Protein AF-A0A7X9JHQ6-F1 (afdb_monomer_lite)

Secondary structure (DSSP, 8-state):
--TTTTT--S-B---HHHHTTGGG--HIIIIIIHHHTPPB-TTEEEEEEEETTEEEEEEEEE----------SSHHHHHHHHHHHHHHHHTTT-TTEEEEEE-SSSEEEEEPPP--EEEE--TT--EEEE------SS---GGGSEEEEEEE------TTS--GGGGS-----EEEEEEEETTEEEEEEEEE-

Structure (mmCIF, N/CA/C/O backbone):
data_AF-A0A7X9JHQ6-F1
#
_entry.id   AF-A0A7X9JHQ6-F1
#
loop_
_atom_site.group_PDB
_atom_site.id
_atom_site.type_symbol
_atom_site.label_atom_id
_atom_site.label_alt_id
_atom_site.label_comp_id
_atom_site.label_asym_id
_atom_site.label_entity_id
_atom_site.label_seq_id
_atom_site.pdbx_PDB_ins_code
_atom_site.Cartn_x
_atom_site.Cartn_y
_atom_site.Cartn_z
_atom_site.occupancy
_atom_site.B_iso_or_equiv
_atom_site.auth_seq_id
_atom_site.auth_comp_id
_atom_site.auth_asym_id
_atom_site.auth_atom_id
_atom_site.pdbx_PDB_model_num
ATOM 1 N N . MET A 1 1 ? 0.134 -20.232 -21.361 1.00 58.56 1 MET A N 1
ATOM 2 C CA . MET A 1 1 ? 1.182 -19.842 -20.394 1.00 58.56 1 MET A CA 1
ATOM 3 C C . MET A 1 1 ? 0.650 -19.700 -18.961 1.00 58.56 1 MET A C 1
ATOM 5 O O . MET A 1 1 ? 1.263 -20.238 -18.053 1.00 58.56 1 MET A O 1
ATOM 9 N N . PHE A 1 2 ? -0.511 -19.076 -18.731 1.00 64.38 2 PHE A N 1
ATOM 10 C CA . PHE A 1 2 ? -0.948 -18.670 -17.380 1.00 64.38 2 PHE A CA 1
ATOM 11 C C . PHE A 1 2 ? -1.908 -19.610 -16.620 1.00 64.38 2 PHE A C 1
ATOM 13 O O . PHE A 1 2 ? -2.568 -19.189 -15.670 1.00 64.38 2 PHE A O 1
ATOM 20 N N . LYS A 1 3 ? -2.010 -20.887 -17.012 1.00 66.75 3 LYS A N 1
ATOM 21 C CA . LYS A 1 3 ? -3.009 -21.830 -16.459 1.00 66.75 3 LYS A CA 1
ATOM 22 C C . LYS A 1 3 ? -3.051 -21.918 -14.913 1.00 66.75 3 LYS A C 1
ATOM 24 O O . LYS A 1 3 ? -4.163 -21.963 -14.400 1.00 66.75 3 LYS A O 1
ATOM 29 N N . PRO A 1 4 ? -1.932 -21.889 -14.156 1.00 76.88 4 PRO A N 1
ATOM 30 C CA . PRO A 1 4 ? -1.973 -22.055 -12.692 1.00 76.88 4 PRO A CA 1
ATOM 31 C C . PRO A 1 4 ? -2.637 -20.906 -11.907 1.00 76.88 4 PRO A C 1
ATOM 33 O O . PRO A 1 4 ? -3.087 -21.107 -10.776 1.00 76.88 4 PRO A O 1
ATOM 36 N N . ILE A 1 5 ? -2.679 -19.703 -12.490 1.00 77.50 5 ILE A N 1
ATOM 37 C CA . ILE A 1 5 ? -3.154 -18.468 -11.834 1.00 77.50 5 ILE A CA 1
ATOM 38 C C . ILE A 1 5 ? -4.398 -17.868 -12.501 1.00 77.50 5 ILE A C 1
ATOM 40 O O . ILE A 1 5 ? -4.935 -16.864 -12.032 1.00 77.50 5 ILE A O 1
ATOM 44 N N . ARG A 1 6 ? -4.866 -18.474 -13.595 1.00 77.00 6 ARG A N 1
ATOM 45 C CA . ARG A 1 6 ? -6.053 -18.026 -14.324 1.00 77.00 6 ARG A CA 1
ATOM 46 C C . ARG A 1 6 ? -7.275 -18.029 -13.400 1.00 77.00 6 ARG A C 1
ATOM 48 O O . ARG A 1 6 ? -7.493 -18.996 -12.676 1.00 77.00 6 ARG A O 1
ATOM 55 N N . GLY A 1 7 ? -8.050 -16.944 -13.419 1.00 79.62 7 GLY A N 1
ATOM 56 C CA . GLY A 1 7 ? -9.230 -16.774 -12.558 1.00 79.62 7 GLY A CA 1
ATOM 57 C C . GLY A 1 7 ? -8.934 -16.465 -11.083 1.00 79.62 7 GLY A C 1
ATOM 58 O O . GLY A 1 7 ? -9.869 -16.308 -10.308 1.00 79.62 7 GLY A O 1
ATOM 59 N N . LYS A 1 8 ? -7.657 -16.351 -10.684 1.00 86.25 8 LYS A N 1
ATOM 60 C CA . LYS A 1 8 ? -7.252 -15.936 -9.326 1.00 86.25 8 LYS A CA 1
ATOM 61 C C . LYS A 1 8 ? -6.816 -14.468 -9.246 1.00 86.25 8 LYS A C 1
ATOM 63 O O . LYS A 1 8 ? -6.495 -13.983 -8.167 1.00 86.25 8 LYS A O 1
ATOM 68 N N . ILE A 1 9 ? -6.756 -13.774 -10.383 1.00 90.12 9 ILE A N 1
ATOM 69 C CA . ILE A 1 9 ? -6.319 -12.378 -10.472 1.00 90.12 9 ILE A CA 1
ATOM 70 C C . ILE A 1 9 ? -7.535 -11.464 -10.363 1.00 90.12 9 ILE A C 1
ATOM 72 O O . ILE A 1 9 ? -8.430 -11.522 -11.202 1.00 90.12 9 ILE A O 1
ATOM 76 N N . ILE A 1 10 ? -7.535 -10.605 -9.345 1.00 91.50 10 ILE A N 1
ATOM 77 C CA . ILE A 1 10 ? -8.635 -9.672 -9.075 1.00 91.50 10 ILE A CA 1
ATOM 78 C C . ILE A 1 10 ? -8.634 -8.503 -10.071 1.00 91.50 10 ILE A C 1
ATOM 80 O O . ILE A 1 10 ? -9.689 -8.107 -10.555 1.00 91.50 10 ILE A O 1
ATOM 84 N N . ALA A 1 11 ? -7.457 -7.961 -10.395 1.00 93.06 11 ALA A N 1
ATOM 85 C CA . ALA A 1 11 ? -7.301 -6.889 -11.374 1.00 93.06 11 ALA A CA 1
ATOM 86 C C . ALA A 1 11 ? -5.877 -6.865 -11.947 1.00 93.06 11 ALA A C 1
ATOM 88 O O . ALA A 1 11 ? -4.906 -7.110 -11.228 1.00 93.06 11 ALA A O 1
ATOM 89 N N . GLY A 1 12 ? -5.754 -6.547 -13.236 1.00 92.94 12 GLY A N 1
ATOM 90 C CA . GLY A 1 12 ? -4.488 -6.234 -13.896 1.00 92.94 12 GLY A CA 1
ATOM 91 C C . GLY A 1 12 ? -4.350 -4.732 -14.132 1.00 92.94 12 GLY A C 1
ATOM 92 O O . GLY A 1 12 ? -5.261 -4.106 -14.674 1.00 92.94 12 GLY A O 1
ATOM 93 N N . LEU A 1 13 ? -3.208 -4.159 -13.750 1.00 93.94 13 LEU A N 1
ATOM 94 C CA . LEU A 1 13 ? -2.886 -2.746 -13.965 1.00 93.94 13 LEU A CA 1
ATOM 95 C C . LEU A 1 13 ? -1.788 -2.598 -15.021 1.00 93.94 13 LEU A C 1
ATOM 97 O O . LEU A 1 13 ? -0.889 -3.434 -15.105 1.00 93.94 13 LEU A O 1
ATOM 101 N N . ILE A 1 14 ? -1.861 -1.540 -15.831 1.00 92.94 14 ILE A N 1
ATOM 102 C CA . ILE A 1 14 ? -0.819 -1.218 -16.808 1.00 92.94 14 ILE A CA 1
ATOM 103 C C . ILE A 1 14 ? 0.346 -0.501 -16.135 1.00 92.94 14 ILE A C 1
ATOM 105 O O . ILE A 1 14 ? 0.158 0.439 -15.361 1.00 92.94 14 ILE A O 1
ATOM 109 N N . GLY A 1 15 ? 1.557 -0.944 -16.464 1.00 88.75 15 GLY A N 1
ATOM 110 C CA . GLY A 1 15 ? 2.781 -0.312 -16.023 1.00 88.75 15 GLY A CA 1
ATOM 111 C C . GLY A 1 15 ? 3.298 0.757 -16.981 1.00 88.75 15 GLY A C 1
ATOM 112 O O . GLY A 1 15 ? 2.907 0.879 -18.144 1.00 88.75 15 GLY A O 1
ATOM 113 N N . ASN A 1 16 ? 4.260 1.538 -16.494 1.00 86.81 16 ASN A N 1
ATOM 114 C CA . ASN A 1 16 ? 4.948 2.563 -17.279 1.00 86.81 16 ASN A CA 1
ATOM 115 C C . ASN A 1 16 ? 5.734 1.988 -18.473 1.00 86.81 16 ASN A C 1
ATOM 117 O O . ASN A 1 16 ? 5.988 2.718 -19.431 1.00 86.81 16 ASN A O 1
ATOM 121 N N . HIS A 1 17 ? 6.151 0.719 -18.415 1.00 84.38 17 HIS A N 1
ATOM 122 C CA . HIS A 1 17 ? 6.869 0.058 -19.506 1.00 84.38 17 HIS A CA 1
ATOM 123 C C . HIS A 1 17 ? 5.915 -0.311 -20.640 1.00 84.38 17 HIS A C 1
ATOM 125 O O . HIS A 1 17 ? 6.168 0.032 -21.792 1.00 84.38 17 HIS A O 1
ATOM 131 N N . GLU A 1 18 ? 4.774 -0.906 -20.309 1.00 86.50 18 GLU A N 1
ATOM 132 C CA . GLU A 1 18 ? 3.756 -1.305 -21.277 1.00 86.50 18 GLU A CA 1
ATOM 133 C C . GLU A 1 18 ? 3.097 -0.079 -21.916 1.00 86.50 18 GLU A C 1
ATOM 135 O O . GLU A 1 18 ? 2.812 -0.083 -23.110 1.00 86.50 18 GLU A O 1
ATOM 140 N N . ARG A 1 19 ? 2.957 1.026 -21.171 1.00 85.25 19 ARG A N 1
ATOM 141 C CA . ARG A 1 19 ? 2.467 2.300 -21.715 1.00 85.25 19 ARG A CA 1
ATOM 142 C C . ARG A 1 19 ? 3.343 2.854 -22.842 1.00 85.25 19 ARG A C 1
ATOM 144 O O . ARG A 1 19 ? 2.821 3.467 -23.767 1.00 85.25 19 ARG A O 1
ATOM 151 N N . LYS A 1 20 ? 4.662 2.620 -22.812 1.00 86.38 20 LYS A N 1
ATOM 152 C CA . LYS A 1 20 ? 5.572 3.018 -23.909 1.00 86.38 20 LYS A CA 1
ATOM 153 C C . LYS A 1 20 ? 5.333 2.218 -25.193 1.00 86.38 20 LYS A C 1
ATOM 155 O O . LYS A 1 20 ? 5.785 2.626 -26.260 1.00 86.38 20 LYS A O 1
ATOM 160 N N . LEU A 1 21 ? 4.632 1.090 -25.099 1.00 87.56 21 LEU A N 1
ATOM 161 C CA . LEU A 1 21 ? 4.262 0.240 -26.226 1.00 87.56 21 LEU A CA 1
ATOM 162 C C . LEU A 1 21 ? 2.859 0.558 -26.763 1.00 87.56 21 LEU A C 1
ATOM 164 O O . LEU A 1 21 ? 2.368 -0.185 -27.604 1.00 87.56 21 LEU A O 1
ATOM 168 N N . SER A 1 22 ? 2.241 1.670 -26.345 1.00 86.44 22 SER A N 1
ATOM 169 C CA . SER A 1 22 ? 0.874 2.064 -26.728 1.00 86.44 22 SER A CA 1
ATOM 170 C C . SER A 1 22 ? 0.622 2.119 -28.238 1.00 86.44 22 SER A C 1
ATOM 172 O O . SER A 1 22 ? -0.498 1.872 -28.678 1.00 86.44 22 SER A O 1
ATOM 174 N N . ARG A 1 23 ? 1.662 2.370 -29.047 1.00 89.38 23 ARG A N 1
ATOM 175 C CA . ARG A 1 23 ? 1.607 2.292 -30.521 1.00 89.38 23 ARG A CA 1
ATOM 176 C C . ARG A 1 23 ? 1.197 0.916 -31.060 1.00 89.38 23 ARG A C 1
ATOM 178 O O . ARG A 1 23 ? 0.704 0.832 -32.175 1.00 89.38 23 ARG A O 1
ATOM 185 N N . PHE A 1 24 ? 1.402 -0.143 -30.280 1.00 88.94 24 PHE A N 1
ATOM 186 C CA . PHE A 1 24 ? 1.006 -1.518 -30.596 1.00 88.94 24 PHE A CA 1
ATOM 187 C C . PHE A 1 24 ? -0.309 -1.917 -29.903 1.00 88.94 24 PHE A C 1
ATOM 189 O O . PHE A 1 24 ? -0.649 -3.096 -29.853 1.00 88.94 24 PHE A O 1
ATOM 196 N N . GLY A 1 25 ? -1.044 -0.947 -29.353 1.00 89.06 25 GLY A N 1
ATOM 197 C CA . GLY A 1 25 ? -2.256 -1.172 -28.573 1.00 89.06 25 GLY A CA 1
ATOM 198 C C . GLY A 1 25 ? -1.988 -1.350 -27.078 1.00 89.06 25 GLY A C 1
ATOM 199 O O . GLY A 1 25 ? -0.889 -1.114 -26.573 1.00 89.06 25 GLY A O 1
ATOM 200 N N . ASN A 1 26 ? -3.024 -1.749 -26.340 1.00 91.38 26 ASN A N 1
ATOM 201 C CA . ASN A 1 26 ? -2.936 -1.957 -24.899 1.00 91.38 26 ASN A CA 1
ATOM 202 C C . ASN A 1 26 ? -2.652 -3.432 -24.608 1.00 91.38 26 ASN A C 1
ATOM 204 O O . ASN A 1 26 ? -3.558 -4.206 -24.311 1.00 91.38 26 ASN A O 1
ATOM 208 N N . LEU A 1 27 ? -1.377 -3.817 -24.674 1.00 91.00 27 LEU A N 1
ATOM 209 C CA . LEU A 1 27 ? -0.946 -5.211 -24.504 1.00 91.00 27 LEU A CA 1
ATOM 210 C C . LEU A 1 27 ? -1.358 -5.814 -23.148 1.00 91.00 27 LEU A C 1
ATOM 212 O O . LE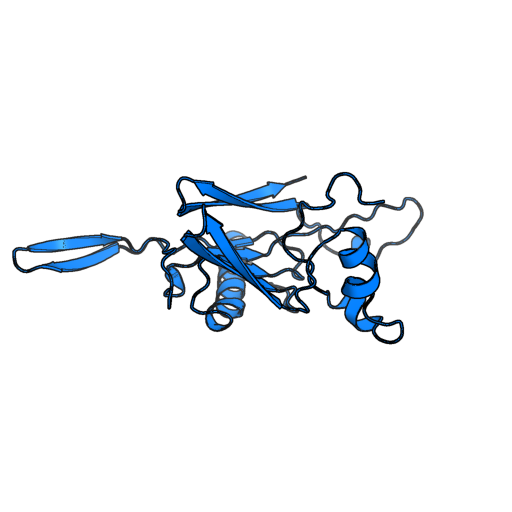U A 1 27 ? -1.615 -7.015 -23.052 1.00 91.00 27 LEU A O 1
ATOM 216 N N . VAL A 1 28 ? -1.471 -4.991 -22.098 1.00 91.94 28 VAL A N 1
ATOM 217 C CA . VAL A 1 28 ? -1.940 -5.460 -20.785 1.00 91.94 28 VAL A CA 1
ATOM 218 C C . VAL A 1 28 ? -3.410 -5.847 -20.843 1.00 91.94 28 VAL A C 1
ATOM 220 O O . VAL A 1 28 ? -3.762 -6.927 -20.381 1.00 91.94 28 VAL A O 1
ATOM 223 N N . ARG A 1 29 ? -4.266 -5.007 -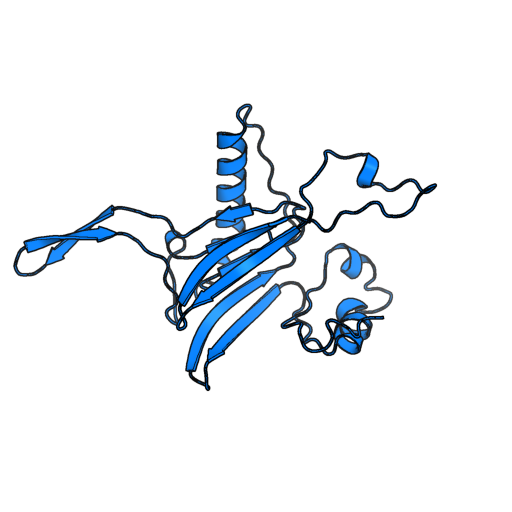21.430 1.00 94.06 29 ARG A N 1
ATOM 224 C CA . ARG A 1 29 ? -5.698 -5.293 -21.585 1.00 94.06 29 ARG A CA 1
ATOM 225 C C . ARG A 1 29 ? -5.941 -6.422 -22.588 1.00 94.06 29 ARG A C 1
ATOM 227 O O . ARG A 1 29 ? -6.623 -7.394 -22.272 1.00 94.06 29 ARG A O 1
ATOM 234 N N . ASP A 1 30 ? -5.382 -6.272 -23.784 1.00 93.00 30 ASP A N 1
ATOM 235 C CA . ASP A 1 30 ? -5.766 -7.032 -24.977 1.00 93.00 30 ASP A CA 1
ATOM 236 C C . ASP A 1 30 ? -5.118 -8.421 -25.029 1.00 93.00 30 ASP A C 1
ATOM 238 O O . ASP A 1 30 ? -5.699 -9.343 -25.607 1.00 93.00 30 ASP A O 1
ATOM 242 N N . THR A 1 31 ? -3.970 -8.590 -24.362 1.00 90.62 31 THR A N 1
ATOM 243 C CA . THR A 1 31 ? -3.236 -9.861 -24.302 1.00 90.62 31 THR A CA 1
ATOM 244 C C . THR A 1 31 ? -3.236 -10.427 -22.885 1.00 90.62 31 THR A C 1
ATOM 246 O O . THR A 1 31 ? -3.858 -11.456 -22.629 1.00 90.62 31 THR A O 1
ATOM 249 N N . ILE A 1 32 ? -2.585 -9.748 -21.934 1.00 90.00 32 ILE A N 1
ATOM 250 C CA . ILE A 1 32 ? -2.297 -10.317 -20.606 1.00 90.00 32 ILE A CA 1
ATOM 251 C C . ILE A 1 32 ? -3.585 -10.565 -19.806 1.00 90.00 32 ILE A C 1
ATOM 253 O O . ILE A 1 32 ? -3.841 -11.686 -19.367 1.00 90.00 32 ILE A O 1
ATOM 257 N N . CYS A 1 33 ? -4.420 -9.539 -19.636 1.00 92.50 33 CYS A N 1
ATOM 258 C CA . CYS A 1 33 ? -5.670 -9.633 -18.880 1.00 92.50 33 CYS A CA 1
ATOM 259 C C . CYS A 1 33 ? -6.655 -10.594 -19.553 1.00 92.50 33 CYS A C 1
ATOM 261 O O . CYS A 1 33 ? -7.266 -11.420 -18.874 1.00 92.50 33 CYS A O 1
ATOM 263 N N . LYS A 1 34 ? -6.747 -10.554 -20.890 1.00 91.00 34 LYS A N 1
ATOM 264 C CA . LYS A 1 34 ? -7.592 -11.462 -21.675 1.00 91.00 34 LYS A CA 1
ATOM 265 C C . LYS A 1 34 ? -7.201 -12.932 -21.484 1.00 91.00 34 LYS A C 1
ATOM 267 O O . LYS A 1 34 ? -8.071 -13.766 -21.242 1.00 91.00 34 LYS A O 1
ATOM 272 N N . GLU A 1 35 ? -5.909 -13.259 -21.535 1.00 88.94 35 GLU A N 1
ATOM 273 C CA . GLU A 1 35 ? -5.432 -14.629 -21.308 1.00 88.94 35 GLU A CA 1
ATOM 274 C C . GLU A 1 35 ? -5.593 -15.087 -19.850 1.00 88.94 35 GLU A C 1
ATOM 276 O O . GLU A 1 35 ? -5.925 -16.249 -19.592 1.00 88.94 35 GLU A O 1
ATOM 281 N N . LEU A 1 36 ? -5.393 -14.178 -18.891 1.00 88.69 36 LEU A N 1
ATOM 282 C CA . LEU A 1 36 ? -5.570 -14.443 -17.460 1.00 88.69 36 LEU A CA 1
ATOM 283 C C . LEU A 1 36 ? -7.041 -14.530 -17.031 1.00 88.69 36 LEU A C 1
ATOM 285 O O . LEU A 1 36 ? -7.322 -15.044 -15.944 1.00 88.69 36 LEU A O 1
ATOM 289 N N . GLY A 1 37 ? -7.969 -14.061 -17.871 1.00 89.94 37 GLY A N 1
ATOM 290 C CA . GLY A 1 37 ? -9.367 -13.862 -17.491 1.00 89.94 37 GLY A CA 1
ATOM 291 C C . GLY A 1 37 ? -9.517 -12.835 -16.365 1.00 89.94 37 GLY A C 1
ATOM 292 O O . GLY A 1 37 ? -10.381 -12.998 -15.512 1.00 89.94 37 GLY A O 1
ATOM 293 N N . ALA A 1 38 ? -8.633 -11.837 -16.324 1.00 92.06 38 ALA A N 1
ATOM 294 C CA . ALA A 1 38 ? -8.587 -10.818 -15.284 1.00 92.06 38 ALA A CA 1
ATOM 295 C C . ALA A 1 38 ? -9.245 -9.513 -15.768 1.00 92.06 38 ALA A C 1
ATOM 297 O O . ALA A 1 38 ? -9.035 -9.125 -16.922 1.00 92.06 38 ALA A O 1
ATOM 298 N N . PRO A 1 39 ? -9.980 -8.789 -14.910 1.00 94.44 39 PRO A N 1
ATOM 299 C CA . PRO A 1 39 ? -10.410 -7.424 -15.200 1.00 94.44 39 PRO A CA 1
ATOM 300 C C . PRO A 1 39 ? -9.212 -6.486 -15.405 1.00 94.44 39 PRO A C 1
ATOM 302 O O . PRO A 1 39 ? -8.224 -6.556 -14.671 1.00 94.44 39 PRO A O 1
ATOM 305 N N . TYR A 1 40 ? -9.306 -5.580 -16.380 1.00 95.31 40 TYR A N 1
ATOM 306 C CA . TYR A 1 40 ? -8.286 -4.557 -16.619 1.00 95.31 40 TYR A CA 1
ATOM 307 C C . TYR A 1 40 ? -8.638 -3.255 -15.891 1.00 95.31 40 TYR A C 1
ATOM 309 O O . TYR A 1 40 ? -9.658 -2.636 -16.181 1.00 95.31 40 TYR A O 1
ATOM 317 N N . GLY A 1 41 ? -7.777 -2.836 -14.964 1.00 93.69 41 GLY A N 1
ATOM 318 C CA . GLY A 1 41 ? -7.994 -1.695 -14.075 1.00 93.69 41 GLY A CA 1
ATOM 319 C C . GLY A 1 41 ? -7.261 -0.414 -14.471 1.00 93.69 41 GLY A C 1
ATOM 320 O O . GLY A 1 41 ? -7.168 0.479 -13.646 1.00 93.69 41 GLY A O 1
ATOM 321 N N . THR A 1 42 ? -6.728 -0.285 -15.691 1.00 93.50 42 THR A N 1
ATOM 322 C CA . THR A 1 42 ? -5.922 0.885 -16.120 1.00 93.50 42 THR A CA 1
ATOM 323 C C . THR A 1 42 ? -4.641 1.079 -15.289 1.00 93.50 42 THR A C 1
ATOM 325 O O . THR A 1 42 ? -3.980 0.091 -14.987 1.00 93.50 42 THR A O 1
ATOM 328 N N . GLU A 1 43 ? -4.214 2.310 -14.989 1.00 92.44 43 GLU A N 1
ATOM 329 C CA . GLU A 1 43 ? -3.020 2.600 -14.167 1.00 92.44 43 GLU A CA 1
ATOM 330 C C . GLU A 1 43 ? -3.304 2.516 -12.665 1.00 92.44 43 GLU A C 1
ATOM 332 O O . GLU A 1 43 ? -2.401 2.242 -11.867 1.00 92.44 43 GLU A O 1
ATOM 337 N N . SER A 1 44 ? -4.559 2.741 -12.283 1.00 95.88 44 SER A N 1
ATOM 338 C CA . SER A 1 44 ? -5.047 2.609 -10.921 1.00 95.88 44 SER A CA 1
ATOM 339 C C . SER A 1 44 ? -6.507 2.177 -10.907 1.00 95.88 44 SER A C 1
ATOM 341 O O . SER A 1 44 ? -7.291 2.529 -11.785 1.00 95.88 44 SER A O 1
ATOM 343 N N . CYS A 1 45 ? -6.883 1.410 -9.890 1.00 96.50 45 CYS A N 1
ATOM 344 C CA . CYS A 1 45 ? -8.246 0.943 -9.710 1.00 96.50 45 CYS A CA 1
ATOM 345 C C . CYS A 1 45 ? -8.628 0.883 -8.232 1.00 96.50 45 CYS A C 1
ATOM 347 O O . CYS A 1 45 ? -7.779 0.841 -7.336 1.00 96.50 45 CYS A O 1
ATOM 349 N N . ARG A 1 46 ? -9.938 0.839 -8.002 1.00 96.00 46 ARG A N 1
ATOM 350 C CA . ARG A 1 46 ? -10.529 0.464 -6.724 1.00 96.00 46 ARG A CA 1
ATOM 351 C C . ARG A 1 46 ? -10.996 -0.983 -6.812 1.00 96.00 46 ARG A C 1
ATOM 353 O O . ARG A 1 46 ? -11.737 -1.336 -7.725 1.00 96.00 46 ARG A O 1
ATOM 360 N N . ILE A 1 47 ? -10.596 -1.786 -5.841 1.00 94.94 47 ILE A N 1
ATOM 361 C CA . ILE A 1 47 ? -11.059 -3.152 -5.629 1.00 94.94 47 ILE A CA 1
ATOM 362 C C . ILE A 1 47 ? -12.013 -3.110 -4.440 1.00 94.94 47 ILE A C 1
ATOM 364 O O . ILE A 1 47 ? -11.631 -2.674 -3.356 1.00 94.94 47 ILE A O 1
ATOM 368 N N . ILE A 1 48 ? -13.249 -3.542 -4.653 1.00 93.31 48 ILE A N 1
ATOM 369 C CA . ILE A 1 48 ? -14.279 -3.597 -3.617 1.00 93.31 48 ILE A CA 1
ATOM 370 C C . ILE A 1 48 ? -14.330 -5.039 -3.123 1.00 93.31 48 ILE A C 1
ATOM 372 O O . ILE A 1 48 ? -14.561 -5.949 -3.921 1.00 93.31 48 ILE A O 1
ATOM 376 N N . LEU A 1 49 ? -14.051 -5.258 -1.838 1.00 90.75 49 LEU A N 1
ATOM 377 C CA . LEU A 1 49 ? -14.171 -6.577 -1.228 1.00 90.75 49 LEU A CA 1
ATOM 378 C C . LEU A 1 49 ? -15.519 -6.711 -0.532 1.00 90.75 49 LEU A C 1
ATOM 380 O O . LEU A 1 49 ? -15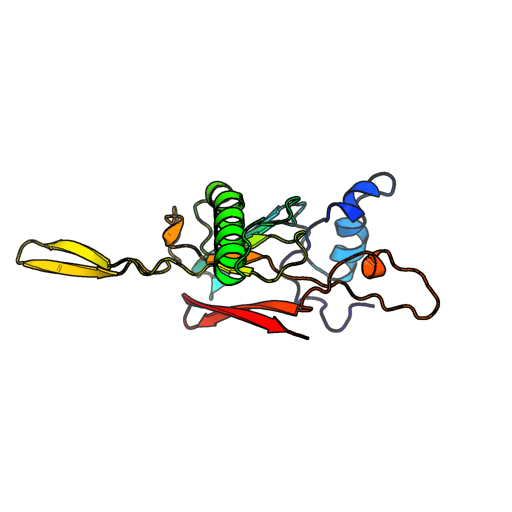.939 -5.836 0.225 1.00 90.75 49 LEU A O 1
ATOM 384 N N . GLU A 1 50 ? -16.174 -7.839 -0.780 1.00 90.00 50 GLU A N 1
ATOM 385 C CA . GLU A 1 50 ? -17.487 -8.173 -0.244 1.00 90.00 50 GLU A CA 1
ATOM 386 C C . GLU A 1 50 ? -17.488 -9.617 0.264 1.00 90.00 50 GLU A C 1
ATOM 388 O O . GLU A 1 50 ? -16.821 -10.491 -0.294 1.00 90.00 50 GLU A O 1
ATOM 393 N N . ASN A 1 51 ? -18.284 -9.892 1.294 1.00 85.62 51 ASN A N 1
ATOM 394 C CA . ASN A 1 51 ? -18.524 -11.239 1.802 1.00 85.62 51 ASN A CA 1
ATOM 395 C C . ASN A 1 51 ? -20.027 -11.511 1.825 1.00 85.62 51 ASN A C 1
ATOM 397 O O . ASN A 1 51 ? -20.775 -10.837 2.532 1.00 85.62 51 ASN A O 1
ATOM 401 N N . LYS A 1 52 ? -20.480 -12.498 1.039 1.00 86.38 52 LYS A N 1
ATOM 402 C CA . LYS A 1 52 ? -21.904 -12.864 0.900 1.00 86.38 52 LYS A CA 1
ATOM 403 C C . LYS A 1 52 ? -22.805 -11.654 0.580 1.00 86.38 52 LYS A C 1
ATOM 405 O O . LYS A 1 52 ? -23.883 -11.512 1.152 1.00 86.38 52 LYS A O 1
ATOM 410 N N . GLY A 1 53 ? -22.336 -10.767 -0.301 1.00 81.81 53 GLY A N 1
ATOM 411 C CA . GLY A 1 53 ? -23.054 -9.554 -0.713 1.00 81.81 53 GLY A CA 1
ATOM 412 C C . GLY A 1 53 ? -23.048 -8.418 0.315 1.00 81.81 53 GLY A C 1
ATOM 413 O O . GLY A 1 53 ? -23.727 -7.416 0.112 1.00 81.81 53 GLY A O 1
ATOM 414 N N . ARG A 1 54 ? -22.303 -8.554 1.422 1.00 83.50 54 ARG A N 1
ATOM 415 C CA . ARG A 1 54 ? -22.061 -7.453 2.357 1.00 83.50 54 ARG A CA 1
ATOM 416 C C . ARG A 1 54 ? -20.716 -6.793 2.047 1.00 83.50 54 ARG A C 1
ATOM 418 O O . ARG A 1 54 ? -19.710 -7.508 2.023 1.00 83.50 54 ARG A O 1
ATOM 425 N N . PRO A 1 55 ? -20.677 -5.467 1.841 1.00 85.50 55 PRO A N 1
ATOM 426 C CA . PRO A 1 55 ? -19.424 -4.738 1.674 1.00 85.50 55 PRO A CA 1
ATOM 427 C C . PRO A 1 55 ? -18.524 -4.911 2.902 1.00 85.50 55 PRO A C 1
ATOM 429 O O . PRO A 1 55 ? -18.991 -4.807 4.035 1.00 85.50 55 PRO A O 1
ATOM 432 N N . MET A 1 56 ? -17.244 -5.196 2.660 1.00 90.00 56 MET A N 1
ATOM 433 C CA . MET A 1 56 ? -16.217 -5.303 3.696 1.00 90.00 56 MET A CA 1
ATOM 434 C C . MET A 1 56 ? -15.381 -4.030 3.750 1.00 90.00 56 MET A C 1
ATOM 436 O O . MET A 1 56 ? -15.495 -3.266 4.696 1.00 90.00 56 MET A O 1
ATOM 440 N N . PHE A 1 57 ? -14.543 -3.809 2.737 1.00 93.75 57 PHE A N 1
ATOM 441 C CA . PHE A 1 57 ? -13.691 -2.630 2.620 1.00 93.75 57 PHE A CA 1
ATOM 442 C C . PHE A 1 57 ? -13.179 -2.475 1.186 1.00 93.75 57 PHE A C 1
ATOM 444 O O . PHE A 1 57 ? -13.188 -3.416 0.386 1.00 93.75 57 PHE A O 1
ATOM 451 N N . ASN A 1 58 ? -12.684 -1.278 0.878 1.00 95.06 58 ASN A N 1
ATOM 452 C CA . ASN A 1 58 ? -12.094 -0.962 -0.416 1.00 95.06 58 ASN A CA 1
ATOM 453 C C . ASN A 1 58 ? -10.563 -1.028 -0.351 1.00 95.06 58 ASN A C 1
ATOM 455 O O . ASN A 1 58 ? -9.941 -0.620 0.633 1.00 95.06 58 ASN A O 1
ATOM 459 N N . ILE A 1 59 ? -9.951 -1.506 -1.431 1.00 96.56 59 ILE A N 1
ATOM 460 C CA . ILE A 1 59 ? -8.513 -1.427 -1.682 1.00 96.56 59 ILE A CA 1
ATOM 461 C C . ILE A 1 59 ? -8.309 -0.498 -2.871 1.00 96.56 59 ILE A C 1
ATOM 463 O O . ILE A 1 59 ? -8.897 -0.688 -3.934 1.00 96.56 59 ILE A O 1
ATOM 467 N N . PHE A 1 60 ? -7.443 0.491 -2.716 1.00 97.62 60 PHE A N 1
ATOM 468 C CA . PHE A 1 60 ? -6.937 1.263 -3.836 1.00 97.62 60 PHE A CA 1
ATOM 469 C C . PHE A 1 60 ? -5.618 0.658 -4.298 1.00 97.62 60 PHE A C 1
ATOM 471 O O . PHE A 1 60 ? -4.714 0.459 -3.490 1.00 97.62 60 PHE A O 1
ATOM 478 N N . ALA A 1 61 ? -5.492 0.385 -5.592 1.00 97.25 61 ALA A N 1
ATOM 479 C CA . ALA A 1 61 ? -4.262 -0.125 -6.174 1.00 97.25 61 ALA A CA 1
ATOM 480 C C . ALA A 1 61 ? -3.833 0.723 -7.362 1.00 97.25 61 ALA A C 1
ATOM 482 O O . ALA A 1 61 ? -4.633 0.993 -8.253 1.00 97.25 61 ALA A O 1
ATOM 483 N N . MET A 1 62 ? -2.558 1.101 -7.397 1.00 95.62 62 MET A N 1
ATOM 484 C CA . MET A 1 62 ? -1.948 1.788 -8.528 1.00 95.62 62 MET A CA 1
ATOM 485 C C . MET A 1 62 ? -0.600 1.179 -8.899 1.00 95.62 62 MET A C 1
ATOM 487 O O . MET A 1 62 ? 0.150 0.715 -8.038 1.00 95.62 62 MET A O 1
ATOM 491 N N . HIS A 1 63 ? -0.248 1.240 -10.183 1.00 92.56 63 HIS A N 1
ATOM 492 C CA . HIS A 1 63 ? 1.131 0.974 -10.596 1.00 92.56 63 HIS A CA 1
ATOM 493 C C . HIS A 1 63 ? 2.075 2.040 -10.034 1.00 92.56 63 HIS A C 1
ATOM 495 O O . HIS A 1 63 ? 3.110 1.712 -9.461 1.00 92.56 63 HIS A O 1
ATOM 501 N N . GLY A 1 64 ? 1.678 3.311 -10.136 1.00 86.38 64 GLY A N 1
ATOM 502 C CA . GLY A 1 64 ? 2.459 4.457 -9.677 1.00 86.38 64 GLY A CA 1
ATOM 503 C C . GLY A 1 64 ? 3.616 4.822 -10.614 1.00 86.38 64 GLY A C 1
ATOM 504 O O . GLY A 1 64 ? 3.838 4.212 -11.659 1.00 86.38 64 GLY A O 1
ATOM 505 N N . ALA A 1 65 ? 4.355 5.867 -10.242 1.00 84.19 65 ALA A N 1
ATOM 506 C CA . ALA A 1 65 ? 5.504 6.359 -11.017 1.00 84.19 65 ALA A CA 1
ATOM 507 C C . ALA A 1 65 ? 6.681 6.822 -10.143 1.00 84.19 65 ALA A C 1
ATOM 509 O O . ALA A 1 65 ? 7.682 7.325 -10.651 1.00 84.19 65 ALA A O 1
ATOM 510 N N . ARG A 1 66 ? 6.557 6.696 -8.817 1.00 87.19 66 ARG A N 1
ATOM 511 C CA . ARG A 1 66 ? 7.518 7.246 -7.862 1.00 87.19 66 ARG A CA 1
ATOM 512 C C . ARG A 1 66 ? 8.411 6.147 -7.301 1.00 87.19 66 ARG A C 1
ATOM 514 O O . ARG A 1 66 ? 7.933 5.084 -6.922 1.00 87.19 66 ARG A O 1
ATOM 521 N N . ARG A 1 67 ? 9.711 6.428 -7.202 1.00 88.19 67 ARG A N 1
ATOM 522 C CA . ARG A 1 67 ? 10.637 5.664 -6.355 1.00 88.19 67 ARG A CA 1
ATOM 523 C C . ARG A 1 67 ? 10.762 6.359 -5.005 1.00 88.19 67 ARG A C 1
ATOM 525 O O . ARG A 1 67 ? 10.875 7.583 -4.949 1.00 88.19 67 ARG A O 1
ATOM 532 N N . PHE A 1 68 ? 10.754 5.580 -3.930 1.00 91.94 68 PHE A N 1
ATOM 533 C CA . PHE A 1 68 ? 10.905 6.093 -2.570 1.00 91.94 68 PHE A CA 1
ATOM 534 C C . PHE A 1 68 ? 12.361 5.916 -2.133 1.00 91.94 68 PHE A C 1
ATOM 536 O O . PHE A 1 68 ? 12.811 4.797 -1.887 1.00 91.94 68 PHE A O 1
ATOM 543 N N . THR A 1 69 ? 13.104 7.019 -2.071 1.00 89.44 69 THR A N 1
ATOM 544 C CA . THR A 1 69 ? 14.519 7.064 -1.672 1.00 89.44 69 THR A CA 1
ATOM 545 C C . THR A 1 69 ? 14.711 8.014 -0.490 1.00 89.44 69 THR A C 1
ATOM 547 O O . THR A 1 69 ? 13.843 8.832 -0.187 1.00 89.44 69 THR A O 1
ATOM 550 N N . SER A 1 70 ? 15.837 7.889 0.214 1.00 92.19 70 SER A N 1
ATOM 551 C CA . SER A 1 70 ? 16.211 8.787 1.308 1.00 92.19 70 SER A CA 1
ATOM 552 C C . SER A 1 70 ? 17.734 8.852 1.429 1.00 92.19 70 SER A C 1
ATOM 554 O O . SER A 1 70 ? 18.410 7.834 1.284 1.00 92.19 70 SER A O 1
ATOM 556 N N . ASN A 1 71 ? 18.252 10.052 1.704 1.00 92.88 71 ASN A N 1
ATOM 557 C CA . ASN A 1 71 ? 19.680 10.329 1.903 1.00 92.88 71 ASN A CA 1
ATOM 558 C C . ASN A 1 71 ? 20.117 10.162 3.370 1.00 92.88 71 ASN A C 1
ATOM 560 O O . ASN A 1 71 ? 21.254 10.483 3.713 1.00 92.88 71 ASN A O 1
ATOM 564 N N . ALA A 1 72 ? 19.220 9.699 4.249 1.00 93.75 72 ALA A N 1
ATOM 565 C CA . ALA A 1 72 ? 19.558 9.432 5.640 1.00 93.75 72 ALA A CA 1
ATOM 566 C C . ALA A 1 72 ? 20.699 8.409 5.723 1.00 93.75 72 ALA A C 1
ATOM 568 O O . ALA A 1 72 ? 20.691 7.388 5.022 1.00 93.75 72 ALA A O 1
ATOM 569 N N . LYS A 1 73 ? 21.690 8.701 6.569 1.00 91.56 73 LYS A N 1
ATOM 570 C CA . LYS A 1 73 ? 22.863 7.838 6.748 1.00 91.56 73 LYS A CA 1
ATOM 571 C C . LYS A 1 73 ? 22.484 6.541 7.456 1.00 91.56 73 LYS A C 1
ATOM 573 O O . LYS A 1 73 ? 22.919 5.480 7.023 1.00 91.56 73 LYS A O 1
ATOM 578 N N . ASP A 1 74 ? 21.630 6.648 8.469 1.00 95.88 74 ASP A N 1
ATOM 579 C CA . ASP A 1 74 ? 21.097 5.520 9.221 1.00 95.88 74 ASP A CA 1
ATOM 580 C C . ASP A 1 74 ? 20.004 4.759 8.445 1.00 95.88 74 ASP A C 1
ATOM 582 O O . ASP A 1 74 ? 19.215 5.347 7.696 1.00 95.88 74 ASP A O 1
ATOM 586 N N . TYR A 1 75 ? 19.978 3.438 8.622 1.00 91.50 75 TYR A N 1
ATOM 587 C CA . TYR A 1 75 ? 19.042 2.546 7.945 1.00 91.50 75 TYR A CA 1
ATOM 588 C C . TYR A 1 75 ? 17.601 2.740 8.431 1.00 91.50 75 TYR A C 1
ATOM 590 O O . TYR A 1 75 ? 16.691 2.837 7.603 1.00 91.50 75 TYR A O 1
ATOM 598 N N . GLU A 1 76 ? 17.382 2.845 9.743 1.00 95.56 76 GLU A N 1
ATOM 599 C CA . GLU A 1 76 ? 16.041 2.979 10.317 1.00 95.56 76 GLU A CA 1
ATOM 600 C C . GLU A 1 76 ? 15.398 4.291 9.876 1.00 95.56 76 GLU A C 1
ATOM 602 O O . GLU A 1 76 ? 14.261 4.308 9.396 1.00 95.56 76 GLU A O 1
ATOM 607 N N . GLN A 1 77 ? 16.160 5.386 9.924 1.00 96.31 77 GLN A N 1
ATOM 608 C CA . GLN A 1 77 ? 15.701 6.683 9.437 1.00 96.31 77 GLN A CA 1
ATOM 609 C C . GLN A 1 77 ? 15.423 6.658 7.926 1.00 96.31 77 GLN A C 1
ATOM 611 O O . GLN A 1 77 ? 14.463 7.270 7.448 1.00 96.31 77 GLN A O 1
ATOM 616 N N . ARG A 1 78 ? 16.233 5.934 7.144 1.00 94.81 78 ARG A N 1
ATOM 617 C CA . ARG A 1 78 ? 16.008 5.781 5.701 1.00 94.81 78 ARG A CA 1
ATOM 618 C C . ARG A 1 78 ? 14.698 5.057 5.415 1.00 94.81 78 ARG A C 1
ATOM 620 O O . ARG A 1 78 ? 13.922 5.534 4.584 1.00 94.81 78 ARG A O 1
ATOM 627 N N . GLU A 1 79 ? 14.436 3.957 6.111 1.00 94.75 79 GLU A N 1
ATOM 628 C CA . GLU A 1 79 ? 13.191 3.201 5.978 1.00 94.75 79 GLU A CA 1
ATOM 629 C C . GLU A 1 79 ? 11.977 4.001 6.466 1.00 94.75 79 GLU A C 1
ATOM 631 O O . GLU A 1 79 ? 10.953 4.027 5.779 1.00 94.75 79 GLU A O 1
ATOM 636 N N . ALA A 1 80 ? 12.092 4.725 7.582 1.00 96.44 80 ALA A N 1
ATOM 637 C CA . ALA A 1 80 ? 11.037 5.609 8.077 1.00 96.44 80 ALA A CA 1
ATOM 638 C C . ALA A 1 80 ? 10.678 6.700 7.052 1.00 96.44 80 ALA A C 1
ATOM 640 O O . ALA A 1 80 ? 9.503 6.889 6.732 1.00 96.44 80 ALA A O 1
ATOM 641 N N . ASN A 1 81 ? 11.681 7.351 6.453 1.00 97.50 81 ASN A N 1
ATOM 642 C CA . ASN A 1 81 ? 11.470 8.374 5.426 1.00 97.50 81 ASN A CA 1
ATOM 643 C C . ASN A 1 81 ? 10.797 7.804 4.170 1.00 97.50 81 ASN A C 1
ATOM 645 O O . ASN A 1 81 ? 9.887 8.423 3.617 1.00 97.50 81 ASN A O 1
ATOM 649 N N . LYS A 1 82 ? 11.205 6.608 3.725 1.00 95.75 82 LYS A N 1
ATOM 650 C CA . LYS A 1 82 ? 10.573 5.929 2.583 1.00 95.75 82 LYS A CA 1
ATOM 651 C C . LYS A 1 82 ? 9.106 5.608 2.863 1.00 95.75 82 LYS A C 1
ATOM 653 O O . LYS A 1 82 ? 8.256 5.852 2.008 1.00 95.75 82 LYS A O 1
ATOM 658 N N . LYS A 1 83 ? 8.798 5.114 4.067 1.00 97.06 83 LYS A N 1
ATOM 659 C CA . LYS A 1 83 ? 7.427 4.839 4.525 1.00 97.06 83 LYS A CA 1
ATOM 660 C C . LYS A 1 83 ? 6.575 6.109 4.591 1.00 97.06 83 LYS A C 1
ATOM 662 O O . LYS A 1 83 ? 5.451 6.106 4.092 1.00 97.06 83 LYS A O 1
ATOM 667 N N . ALA A 1 84 ? 7.116 7.206 5.121 1.00 97.44 84 ALA A N 1
ATOM 668 C CA . ALA A 1 84 ? 6.432 8.498 5.144 1.00 97.44 84 ALA A CA 1
ATOM 669 C C . ALA A 1 84 ? 6.137 9.014 3.723 1.00 97.44 84 ALA A C 1
ATOM 671 O O . ALA A 1 84 ? 5.016 9.431 3.433 1.00 97.44 84 ALA A O 1
ATOM 672 N N . ALA A 1 85 ? 7.108 8.914 2.810 1.00 97.31 85 ALA A N 1
ATOM 673 C CA . ALA A 1 85 ? 6.935 9.315 1.416 1.00 97.31 85 ALA A CA 1
ATOM 674 C C . ALA A 1 85 ? 5.887 8.463 0.674 1.00 97.31 85 ALA A C 1
ATOM 676 O O . ALA A 1 85 ? 5.102 9.009 -0.103 1.00 97.31 85 ALA A O 1
ATOM 677 N N . LEU A 1 86 ? 5.848 7.148 0.927 1.00 97.31 86 LEU A N 1
ATOM 678 C CA . LEU A 1 86 ? 4.818 6.243 0.402 1.00 97.31 86 LEU A CA 1
ATOM 679 C C . LEU A 1 86 ? 3.422 6.656 0.872 1.00 97.31 86 LEU A C 1
ATOM 681 O O . LEU A 1 86 ? 2.508 6.773 0.057 1.00 97.31 86 LEU A O 1
ATOM 685 N N . LYS A 1 87 ? 3.268 6.916 2.173 1.00 97.25 87 LYS A N 1
ATOM 686 C CA . LYS A 1 87 ? 1.996 7.345 2.754 1.00 97.25 87 LYS A CA 1
ATOM 687 C C . LYS A 1 87 ? 1.507 8.663 2.153 1.00 97.25 87 LYS A C 1
ATOM 689 O O . LYS A 1 87 ? 0.384 8.715 1.666 1.00 97.25 87 LYS A O 1
ATOM 694 N N . LEU A 1 88 ? 2.360 9.690 2.109 1.00 97.25 88 LEU A N 1
ATOM 695 C CA . LEU A 1 88 ? 2.016 10.993 1.521 1.00 97.25 88 LEU A CA 1
ATOM 696 C C . LEU A 1 88 ? 1.615 10.886 0.046 1.00 97.25 88 LEU A C 1
ATOM 698 O O . LEU A 1 88 ? 0.729 11.602 -0.407 1.00 97.25 88 LEU A O 1
ATOM 702 N N . TYR A 1 89 ? 2.257 9.991 -0.707 1.00 96.94 89 TYR A N 1
ATOM 703 C CA . TYR A 1 89 ? 1.933 9.781 -2.116 1.00 96.94 89 TYR A CA 1
ATOM 704 C C . TYR A 1 89 ? 0.532 9.189 -2.320 1.00 96.94 89 TYR A C 1
ATOM 706 O O . TYR A 1 89 ? -0.142 9.514 -3.297 1.00 96.94 89 TYR A O 1
ATOM 714 N N . LEU A 1 90 ? 0.092 8.333 -1.398 1.00 97.38 90 LEU A N 1
ATOM 715 C CA . LEU A 1 90 ? -1.139 7.565 -1.535 1.00 97.38 90 LEU A CA 1
ATOM 716 C C . LEU A 1 90 ? -2.336 8.157 -0.782 1.00 97.38 90 LEU A C 1
ATOM 718 O O . LEU A 1 90 ? -3.459 7.966 -1.231 1.00 97.38 90 LEU A O 1
ATOM 722 N N . GLN A 1 91 ? -2.141 8.861 0.337 1.00 96.88 91 GLN A N 1
ATOM 723 C CA . GLN A 1 91 ? -3.225 9.214 1.270 1.00 96.88 91 GLN A CA 1
ATOM 724 C C . GLN A 1 91 ? -4.376 10.039 0.661 1.00 96.88 91 GLN A C 1
ATOM 726 O O . GLN A 1 91 ? -5.515 9.889 1.100 1.00 96.88 91 GLN A O 1
ATOM 731 N N . GLU A 1 92 ? -4.115 10.837 -0.376 1.00 96.38 92 GLU A N 1
ATOM 732 C CA . GLU A 1 92 ? -5.138 11.666 -1.039 1.00 96.38 92 GLU A CA 1
ATOM 733 C C . GLU A 1 92 ? -5.796 10.986 -2.253 1.00 96.38 92 GLU A C 1
ATOM 735 O O . GLU A 1 92 ? -6.673 11.562 -2.885 1.00 96.38 92 GLU A O 1
ATOM 740 N N . GLN A 1 93 ? -5.375 9.769 -2.621 1.00 96.06 93 GLN A N 1
ATOM 741 C CA . GLN A 1 93 ? -5.822 9.132 -3.868 1.00 96.06 93 GLN A CA 1
ATOM 742 C C . GLN A 1 93 ? -7.227 8.523 -3.763 1.00 96.06 93 GLN A C 1
ATOM 744 O O . GLN A 1 93 ? -7.990 8.555 -4.725 1.00 96.06 93 GLN A O 1
ATOM 749 N N . MET A 1 94 ? -7.557 7.928 -2.612 1.00 95.94 94 MET A N 1
ATOM 750 C CA . MET A 1 94 ? -8.830 7.238 -2.380 1.00 95.94 94 MET A CA 1
ATOM 751 C C . MET A 1 94 ? -9.140 7.236 -0.879 1.00 95.94 94 MET A C 1
ATOM 753 O O . MET A 1 94 ? -8.542 6.487 -0.106 1.00 95.94 94 MET A O 1
ATOM 757 N N . GLY A 1 95 ? -10.024 8.140 -0.451 1.00 95.69 95 GLY A N 1
ATOM 758 C CA . GLY A 1 95 ? -10.273 8.427 0.967 1.00 95.69 95 GLY A CA 1
ATOM 759 C C . GLY A 1 95 ? -11.012 7.326 1.734 1.00 95.69 95 GLY A C 1
ATOM 760 O O . GLY A 1 95 ? -10.929 7.270 2.959 1.00 95.69 95 GLY A O 1
ATOM 761 N N . ASP A 1 96 ? -11.722 6.464 1.012 1.00 95.31 96 ASP A N 1
ATOM 762 C CA . ASP A 1 96 ? -12.564 5.377 1.520 1.00 95.31 96 ASP A CA 1
ATOM 763 C C . ASP A 1 96 ? -11.904 3.993 1.421 1.00 95.31 96 ASP A C 1
ATOM 765 O O . ASP A 1 96 ? -12.522 2.980 1.741 1.00 95.31 96 ASP A O 1
ATOM 769 N N . ALA A 1 97 ? -10.653 3.924 0.964 1.00 96.75 97 ALA A N 1
ATOM 770 C CA . ALA A 1 97 ? -9.910 2.676 0.890 1.00 96.75 97 ALA A CA 1
ATOM 771 C C . ALA A 1 97 ? -9.152 2.404 2.195 1.00 96.75 97 ALA A C 1
ATOM 773 O O . ALA A 1 97 ? -8.347 3.214 2.655 1.00 96.75 97 ALA A O 1
ATOM 774 N N . ALA A 1 98 ? -9.375 1.225 2.772 1.00 96.81 98 ALA A N 1
ATOM 775 C CA . ALA A 1 98 ? -8.694 0.776 3.983 1.00 96.81 98 ALA A CA 1
ATOM 776 C C . ALA A 1 98 ? -7.243 0.344 3.705 1.00 96.81 98 ALA A C 1
ATOM 778 O O . ALA A 1 98 ? -6.395 0.395 4.598 1.00 96.81 98 ALA A O 1
ATOM 779 N N . ILE A 1 99 ? -6.949 -0.057 2.461 1.00 97.69 99 ILE A N 1
ATOM 780 C CA . ILE A 1 99 ? -5.610 -0.431 1.998 1.00 97.69 99 ILE A CA 1
ATOM 781 C C . ILE A 1 99 ? -5.260 0.360 0.739 1.00 97.69 99 ILE A C 1
ATOM 783 O O . ILE A 1 99 ? -6.008 0.355 -0.238 1.00 97.69 99 ILE A O 1
ATOM 787 N N . MET A 1 100 ? -4.082 0.977 0.745 1.00 98.06 100 MET A N 1
ATOM 788 C CA . MET A 1 100 ? -3.528 1.738 -0.368 1.00 98.06 100 MET A CA 1
ATOM 789 C C . MET A 1 100 ? -2.273 1.043 -0.903 1.00 98.06 100 MET A C 1
ATOM 791 O O . MET A 1 100 ? -1.290 0.878 -0.181 1.00 98.06 100 MET A O 1
ATOM 795 N N . LEU A 1 101 ? -2.284 0.656 -2.175 1.00 97.38 101 LEU A N 1
ATOM 796 C CA . LEU A 1 101 ? -1.240 -0.142 -2.809 1.00 97.38 101 LEU A CA 1
ATOM 797 C C . LEU A 1 101 ? -0.559 0.634 -3.945 1.00 97.38 101 LEU A C 1
ATOM 799 O O . LEU A 1 101 ? -1.226 1.205 -4.807 1.00 97.38 101 LEU A O 1
ATOM 803 N N . CYS A 1 102 ? 0.773 0.603 -3.976 1.00 95.56 102 CYS A N 1
ATOM 804 C CA . CYS A 1 102 ? 1.593 1.126 -5.070 1.00 95.56 102 CYS A CA 1
ATOM 805 C C . CYS A 1 102 ? 2.566 0.061 -5.591 1.00 95.56 102 CYS A C 1
ATOM 807 O O . CYS A 1 102 ? 3.136 -0.706 -4.815 1.00 95.56 102 CYS A O 1
ATOM 809 N N . GLY A 1 103 ? 2.791 0.033 -6.901 1.00 91.81 103 GLY A N 1
ATOM 810 C CA . GLY A 1 103 ? 3.881 -0.701 -7.542 1.00 91.81 103 GLY A CA 1
ATOM 811 C C . GLY A 1 103 ? 5.107 0.182 -7.801 1.00 91.81 103 GLY A C 1
ATOM 812 O O . GLY A 1 103 ? 5.413 1.095 -7.034 1.00 91.81 103 GLY A O 1
ATOM 813 N N . HIS A 1 104 ? 5.802 -0.101 -8.909 1.00 90.38 104 HIS A N 1
ATOM 814 C CA . HIS A 1 104 ? 6.879 0.691 -9.530 1.00 90.38 104 HIS A CA 1
ATOM 815 C C . HIS A 1 104 ? 8.184 0.906 -8.735 1.00 90.38 104 HIS A C 1
ATOM 817 O O . HIS A 1 104 ? 9.260 0.910 -9.331 1.00 90.38 104 HIS A O 1
ATOM 823 N N . ALA A 1 105 ? 8.148 1.068 -7.411 1.00 89.38 105 ALA A N 1
ATOM 824 C CA . ALA A 1 105 ? 9.314 1.511 -6.644 1.00 89.38 105 ALA A CA 1
ATOM 825 C C . ALA A 1 105 ? 10.378 0.425 -6.394 1.00 89.38 105 ALA A C 1
ATOM 827 O O . ALA A 1 105 ? 11.430 0.746 -5.845 1.00 89.38 105 ALA A O 1
ATOM 828 N N . HIS A 1 106 ? 10.122 -0.830 -6.789 1.00 86.75 106 HIS A N 1
ATOM 829 C CA . HIS A 1 106 ? 11.017 -1.983 -6.588 1.00 86.75 106 HIS A CA 1
ATOM 830 C C . HIS A 1 106 ? 11.448 -2.142 -5.120 1.00 86.75 106 HIS A C 1
ATOM 832 O O . HIS A 1 106 ? 12.602 -2.425 -4.805 1.00 86.75 106 HIS A O 1
ATOM 838 N N . TRP A 1 107 ? 10.501 -1.927 -4.214 1.00 89.75 107 TRP A N 1
ATOM 839 C CA . TRP A 1 107 ? 10.683 -2.010 -2.773 1.00 89.75 107 TRP A CA 1
ATOM 840 C C . TRP A 1 107 ? 9.428 -2.625 -2.167 1.00 89.75 107 TRP A C 1
ATOM 842 O O . TRP A 1 107 ? 8.320 -2.362 -2.638 1.00 89.75 107 TRP A O 1
ATOM 852 N N . ILE A 1 108 ? 9.605 -3.439 -1.130 1.00 92.69 108 ILE A N 1
ATOM 853 C CA . ILE A 1 108 ? 8.503 -4.016 -0.367 1.00 92.69 108 ILE A CA 1
ATOM 854 C C . ILE A 1 108 ? 8.437 -3.272 0.961 1.00 92.69 108 ILE A C 1
ATOM 856 O O . ILE A 1 108 ? 9.216 -3.523 1.878 1.00 92.69 108 ILE A O 1
ATOM 860 N N . GLY A 1 109 ? 7.525 -2.311 1.037 1.00 94.06 109 GLY A N 1
ATOM 861 C CA . GLY A 1 109 ? 7.353 -1.443 2.196 1.00 94.06 109 GLY A CA 1
ATOM 862 C C . GLY A 1 109 ? 5.924 -1.505 2.691 1.00 94.06 109 GLY A C 1
ATOM 863 O O . GLY A 1 109 ? 5.010 -1.435 1.878 1.00 94.06 109 GLY A O 1
ATOM 864 N N . ILE A 1 110 ? 5.730 -1.623 4.003 1.00 97.31 110 ILE A N 1
ATOM 865 C CA . ILE A 1 110 ? 4.408 -1.658 4.637 1.00 97.31 110 ILE A CA 1
ATOM 866 C C . ILE A 1 110 ? 4.365 -0.585 5.726 1.00 97.31 110 ILE A C 1
ATOM 868 O O . ILE A 1 110 ? 5.307 -0.446 6.516 1.00 97.31 110 ILE A O 1
ATOM 872 N N . VAL A 1 111 ? 3.276 0.179 5.743 1.00 97.62 111 VAL A N 1
ATOM 873 C CA . VAL A 1 111 ? 2.954 1.186 6.755 1.00 97.62 111 VAL A CA 1
ATOM 874 C C . VAL A 1 111 ? 1.620 0.788 7.388 1.00 97.62 111 VAL A C 1
ATOM 876 O O . VAL A 1 111 ? 0.585 0.914 6.724 1.00 97.62 111 VAL A O 1
ATOM 879 N N . PRO A 1 112 ? 1.630 0.269 8.628 1.00 97.00 112 PRO A N 1
ATOM 880 C CA . PRO A 1 112 ? 0.400 -0.033 9.345 1.00 97.00 112 PRO A CA 1
ATOM 881 C C . PRO A 1 112 ? -0.312 1.253 9.796 1.00 97.00 112 PRO A C 1
ATOM 883 O O . PRO A 1 112 ? 0.313 2.322 9.837 1.00 97.00 112 PRO A O 1
ATOM 886 N N . PRO A 1 113 ? -1.594 1.155 10.191 1.00 96.12 113 PRO A N 1
ATOM 887 C CA . PRO A 1 113 ? -2.277 2.195 10.944 1.00 96.12 113 PRO A CA 1
ATOM 888 C C . PRO A 1 113 ? -1.460 2.629 12.166 1.00 96.12 113 PRO A C 1
ATOM 890 O O . PRO A 1 113 ? -0.809 1.812 12.823 1.00 96.12 113 PRO A O 1
ATOM 893 N N . ALA A 1 114 ? -1.487 3.920 12.481 1.00 93.94 114 ALA A N 1
ATOM 894 C CA . ALA A 1 114 ? -0.755 4.456 13.615 1.00 93.94 114 ALA A CA 1
ATOM 895 C C . ALA A 1 114 ? -1.415 4.029 14.930 1.00 93.94 114 ALA A C 1
ATOM 897 O O . ALA A 1 114 ? -2.619 4.194 15.110 1.00 93.94 114 ALA A O 1
ATOM 898 N N . GLN A 1 115 ? -0.607 3.566 15.880 1.00 89.94 115 GLN A N 1
ATOM 899 C CA . GLN A 1 115 ? -1.044 3.288 17.246 1.00 89.94 115 GLN A CA 1
ATOM 900 C C . GLN A 1 115 ? -0.840 4.538 18.107 1.00 89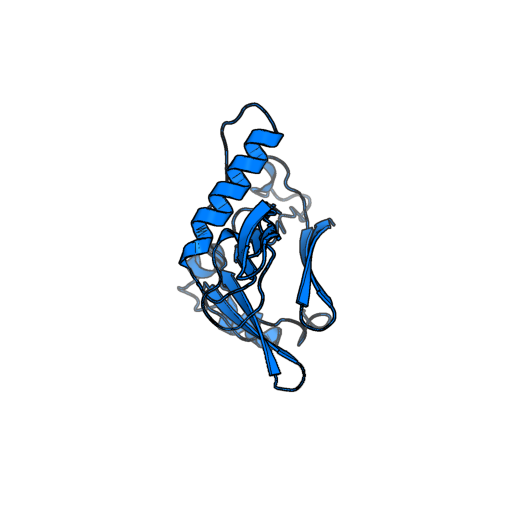.94 115 GLN A C 1
ATOM 902 O O . GLN A 1 115 ? 0.203 4.720 18.730 1.00 89.94 115 GLN A O 1
ATOM 907 N N . ARG A 1 116 ? -1.821 5.446 18.093 1.00 91.44 116 ARG A N 1
ATOM 908 C CA . ARG A 1 116 ? -1.778 6.706 18.855 1.00 91.44 116 ARG A CA 1
ATOM 909 C C . ARG A 1 116 ? -2.753 6.645 20.023 1.00 91.44 116 ARG A C 1
ATOM 911 O O . ARG A 1 116 ? -3.941 6.457 19.792 1.00 91.44 116 ARG A O 1
ATOM 918 N N . LEU A 1 117 ? -2.260 6.823 21.246 1.00 93.56 117 LEU A N 1
ATOM 919 C CA . LEU A 1 117 ? -3.094 6.928 22.444 1.00 93.56 117 LEU A CA 1
ATOM 920 C C . LEU A 1 117 ? -3.682 8.340 22.548 1.00 93.56 117 LEU A C 1
ATOM 922 O O . LEU A 1 117 ? -2.963 9.324 22.362 1.00 93.56 117 LEU A O 1
ATOM 926 N N . TYR A 1 118 ? -4.972 8.441 22.847 1.00 92.75 118 TYR A N 1
ATOM 927 C CA . TYR A 1 118 ? -5.650 9.708 23.106 1.00 92.75 118 TYR A CA 1
ATOM 928 C C . TYR A 1 118 ? -6.715 9.554 24.192 1.00 92.75 118 TYR A C 1
ATOM 930 O O . TYR A 1 118 ? -7.150 8.449 24.515 1.00 92.75 118 TYR A O 1
ATOM 938 N N . PHE A 1 119 ? -7.119 10.681 24.774 1.00 94.88 119 PHE A N 1
ATOM 939 C CA . PHE A 1 119 ? -8.214 10.727 25.734 1.00 94.88 119 PHE A CA 1
ATOM 940 C C . PHE A 1 119 ? -9.539 11.021 25.031 1.00 94.88 119 PHE A C 1
ATOM 942 O O . PHE A 1 119 ? -9.593 11.820 24.096 1.00 94.88 119 PHE A O 1
ATOM 949 N N . VAL A 1 120 ? -10.604 10.392 25.514 1.00 93.00 120 VAL A N 1
ATOM 950 C CA . VAL A 1 120 ? -11.987 10.623 25.102 1.00 93.00 120 VAL A CA 1
ATOM 951 C C . VAL A 1 120 ? -12.771 11.035 26.332 1.00 93.00 120 VAL A C 1
ATOM 953 O O . VAL A 1 120 ? -12.788 10.316 27.333 1.00 93.00 120 VAL A O 1
ATOM 956 N N . ASP A 1 121 ? -13.410 12.195 26.256 1.00 92.75 121 ASP A N 1
ATOM 957 C CA . ASP A 1 121 ? -14.331 12.623 27.296 1.00 92.75 121 ASP A CA 1
ATOM 958 C C . ASP A 1 121 ? -15.628 11.809 27.211 1.00 92.75 121 ASP A C 1
ATOM 960 O O . ASP A 1 121 ? -16.128 11.514 26.122 1.00 92.75 121 ASP A O 1
ATOM 964 N N . SER A 1 122 ? -16.164 11.405 28.357 1.00 87.44 122 SER A N 1
ATOM 965 C CA . SER A 1 122 ? -17.450 10.714 28.432 1.00 87.44 122 SER A CA 1
ATOM 966 C C . SER A 1 122 ? -18.252 11.241 29.618 1.00 87.44 122 SER A C 1
ATOM 968 O O . SER A 1 122 ? -17.648 11.702 30.586 1.00 87.44 122 SER A O 1
ATOM 970 N N . PRO A 1 123 ? -19.595 11.126 29.605 1.00 88.19 123 PRO A N 1
ATOM 971 C CA . PRO A 1 123 ? -20.453 11.760 30.610 1.00 88.19 123 PRO A CA 1
ATOM 972 C C . PRO A 1 123 ? -20.120 11.424 32.071 1.00 88.19 123 PRO A C 1
ATOM 974 O O . PRO A 1 123 ? -20.506 12.165 32.968 1.00 88.19 123 PRO A O 1
ATOM 977 N N . SER A 1 124 ? -19.434 10.304 32.323 1.00 90.50 124 SER A N 1
ATOM 978 C CA . SER A 1 124 ? -19.073 9.853 33.668 1.00 90.50 124 SER A CA 1
ATOM 979 C C . SER A 1 124 ? -17.571 9.884 33.972 1.00 90.50 124 SER A C 1
ATOM 981 O O . SER A 1 124 ? -17.203 9.817 35.141 1.00 90.50 124 SER A O 1
ATOM 983 N N . THR A 1 125 ? -16.689 9.896 32.963 1.00 92.38 125 THR A N 1
ATOM 984 C CA . THR A 1 125 ? -15.226 9.842 33.164 1.00 92.38 125 THR A CA 1
ATOM 985 C C . THR A 1 125 ? -14.452 10.083 31.864 1.00 92.38 125 THR A C 1
ATOM 987 O O . THR A 1 125 ? -14.945 9.775 30.779 1.00 92.38 125 THR A O 1
ATOM 990 N N . VAL A 1 126 ? -13.207 10.542 31.961 1.00 93.69 126 VAL A N 1
ATOM 991 C CA . VAL A 1 126 ? -12.286 10.583 30.818 1.00 93.69 126 VAL A CA 1
ATOM 992 C C . VAL A 1 126 ? -11.673 9.194 30.624 1.00 93.69 126 VAL A C 1
ATOM 994 O O . VAL A 1 126 ? -11.105 8.622 31.553 1.00 93.69 126 VAL A O 1
ATOM 997 N N . LYS A 1 127 ? -11.774 8.646 29.410 1.00 93.69 127 LYS A N 1
ATOM 998 C CA . LYS A 1 127 ? -11.243 7.322 29.045 1.00 93.69 127 LYS A CA 1
ATOM 999 C C . LYS A 1 127 ? -10.047 7.445 28.111 1.00 93.69 127 LYS A C 1
ATOM 1001 O O . LYS A 1 127 ? -9.907 8.432 27.397 1.00 93.69 127 LYS A O 1
ATOM 1006 N N . GLN A 1 128 ? -9.189 6.431 28.114 1.00 92.88 128 GLN A N 1
ATOM 1007 C CA . GLN A 1 128 ? -8.104 6.294 27.146 1.00 92.88 128 GLN A CA 1
ATOM 1008 C C . GLN A 1 128 ? -8.540 5.383 26.007 1.00 92.88 128 GLN A C 1
ATOM 1010 O O . GLN A 1 128 ? -9.083 4.311 26.251 1.00 92.88 128 GLN A O 1
ATOM 1015 N N . GLU A 1 129 ? -8.252 5.796 24.779 1.00 92.00 129 GLU A N 1
ATOM 1016 C CA . GLU A 1 129 ? -8.497 5.018 23.572 1.00 92.00 129 GLU A CA 1
ATOM 1017 C C . GLU A 1 129 ? -7.270 5.048 22.660 1.00 92.00 129 GLU A C 1
ATOM 1019 O O . GLU A 1 129 ? -6.448 5.968 22.700 1.00 92.00 129 GLU A O 1
ATOM 1024 N N . TYR A 1 130 ? -7.146 4.027 21.817 1.00 91.25 130 TYR A N 1
ATOM 1025 C CA . TYR A 1 130 ? -6.099 3.962 20.803 1.00 91.25 130 TYR A CA 1
ATOM 1026 C C . TYR A 1 130 ? -6.686 4.180 19.422 1.00 91.25 130 TYR A C 1
ATOM 1028 O O . TYR A 1 130 ? -7.712 3.601 19.066 1.00 91.25 130 TYR A O 1
ATOM 1036 N N . LEU A 1 131 ? -5.962 4.931 18.599 1.00 90.12 131 LEU A N 1
ATOM 1037 C CA . LEU A 1 131 ? -6.212 4.953 17.173 1.00 90.12 131 LEU A CA 1
ATOM 1038 C C . LEU A 1 131 ? -5.910 3.560 16.613 1.00 90.12 131 LEU A C 1
ATOM 1040 O O . LEU A 1 131 ? -4.848 2.988 16.870 1.00 90.12 131 LEU A O 1
ATOM 1044 N N . ARG A 1 132 ? -6.873 3.008 15.877 1.00 87.31 132 ARG A N 1
ATOM 1045 C CA . ARG A 1 132 ? -6.789 1.687 15.251 1.00 87.31 132 ARG A CA 1
ATOM 1046 C C . ARG A 1 132 ? -7.111 1.785 13.769 1.00 87.31 132 ARG A C 1
ATOM 1048 O O . ARG A 1 132 ? -7.706 2.769 13.314 1.00 87.31 132 ARG A O 1
ATOM 1055 N N . GLY A 1 133 ? -6.706 0.748 13.038 1.00 85.69 133 GLY A N 1
ATOM 1056 C CA . GLY A 1 133 ? -7.120 0.552 11.657 1.00 85.69 133 GLY A CA 1
ATOM 1057 C C . GLY A 1 133 ? -8.640 0.533 11.542 1.00 85.69 133 GLY A C 1
ATOM 1058 O O . GLY A 1 133 ? -9.319 0.044 12.442 1.00 85.69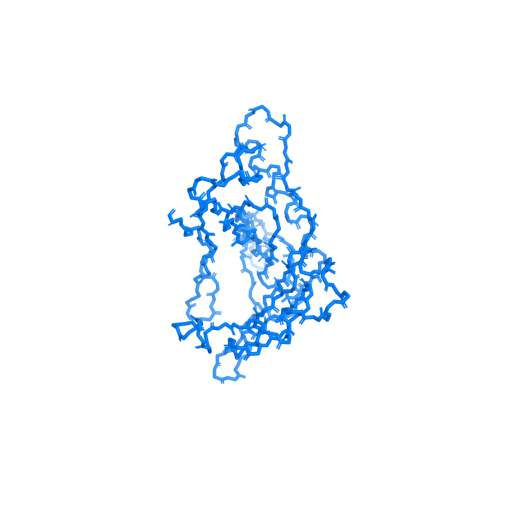 133 GLY A O 1
ATOM 1059 N N . LYS A 1 134 ? -9.161 1.088 10.451 1.00 84.50 134 LYS A N 1
ATOM 1060 C CA . LYS A 1 134 ? -10.599 1.171 10.195 1.00 84.50 134 LYS A CA 1
ATOM 1061 C C . LYS A 1 134 ? -10.905 0.561 8.832 1.00 84.50 134 LYS A C 1
ATOM 1063 O O . LYS A 1 134 ? -10.182 0.819 7.871 1.00 84.50 134 LYS A O 1
ATOM 1068 N N . THR A 1 135 ? -11.960 -0.242 8.762 1.00 82.81 135 THR A N 1
ATOM 1069 C CA . THR A 1 135 ? -12.437 -0.892 7.531 1.00 82.81 135 THR A CA 1
ATOM 1070 C C . THR A 1 135 ? -13.810 -0.396 7.087 1.00 82.81 135 THR A C 1
ATOM 1072 O O . THR A 1 135 ? -14.254 -0.778 6.011 1.00 82.81 135 THR A O 1
ATOM 1075 N N . ASP A 1 136 ? -14.463 0.463 7.876 1.00 79.00 136 ASP A N 1
ATOM 1076 C CA . ASP A 1 136 ? -15.812 0.946 7.578 1.00 79.00 136 ASP A CA 1
ATOM 1077 C C . ASP A 1 136 ? -15.916 1.629 6.212 1.00 79.00 136 ASP A C 1
ATOM 1079 O O . ASP A 1 136 ? -14.984 2.263 5.712 1.00 79.00 136 ASP A O 1
ATOM 1083 N N . ILE A 1 137 ? -17.122 1.571 5.659 1.00 80.81 137 ILE A N 1
ATOM 1084 C CA . ILE A 1 137 ? -17.486 2.261 4.427 1.00 80.81 137 ILE A CA 1
ATOM 1085 C C . ILE A 1 137 ? -17.548 3.767 4.692 1.00 80.81 137 ILE A C 1
ATOM 1087 O O . ILE A 1 137 ? -18.168 4.222 5.654 1.00 80.81 137 ILE A O 1
ATOM 1091 N N . GLY A 1 138 ? -16.950 4.547 3.796 1.00 88.31 138 GLY A N 1
ATOM 1092 C CA . GLY A 1 138 ? -16.888 6.003 3.889 1.00 88.31 138 GLY A CA 1
ATOM 1093 C C . GLY A 1 138 ? -15.471 6.489 4.163 1.00 88.31 138 GLY A C 1
ATOM 1094 O O . GLY A 1 138 ? -14.514 5.735 4.048 1.00 88.31 138 GLY A O 1
ATOM 1095 N N . TYR A 1 139 ? -15.318 7.771 4.485 1.00 94.31 139 TYR A N 1
ATOM 1096 C CA . TYR A 1 139 ? -13.993 8.350 4.696 1.00 94.31 139 TYR A CA 1
ATOM 1097 C C . TYR A 1 139 ? -13.269 7.697 5.886 1.00 94.31 139 TYR A C 1
ATOM 1099 O O . TYR A 1 139 ? -13.784 7.651 7.008 1.00 94.31 139 TYR 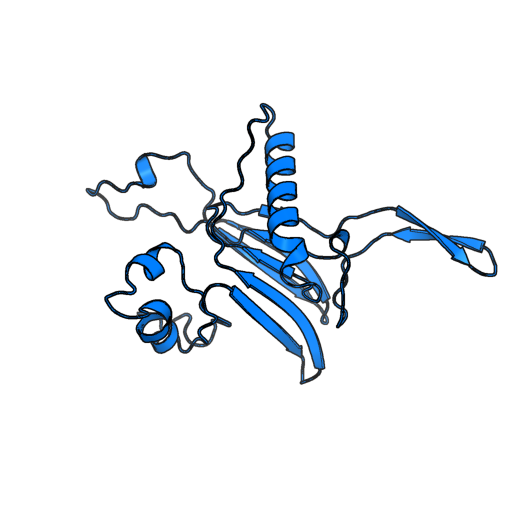A O 1
ATOM 1107 N N . ILE A 1 140 ? -12.038 7.248 5.643 1.00 95.12 140 ILE A N 1
ATOM 1108 C CA . ILE A 1 140 ? -11.129 6.703 6.651 1.00 95.12 140 ILE A CA 1
ATOM 1109 C C . ILE A 1 140 ? -10.000 7.711 6.846 1.00 95.12 140 ILE A C 1
ATOM 1111 O O . ILE A 1 140 ? -9.428 8.172 5.871 1.00 95.12 140 ILE A O 1
ATOM 1115 N N . GLN A 1 141 ? -9.622 8.077 8.066 1.00 95.38 141 GLN A N 1
ATOM 1116 C CA . GLN A 1 141 ? -8.528 9.035 8.267 1.00 95.38 141 GLN A CA 1
ATOM 1117 C C . GLN A 1 141 ? -7.167 8.404 7.868 1.00 95.38 141 GLN A C 1
ATOM 1119 O O . GLN A 1 141 ? -6.978 7.207 8.083 1.00 95.38 141 GLN A O 1
ATOM 1124 N N . PRO A 1 142 ? -6.201 9.147 7.281 1.00 96.62 142 PRO A N 1
ATOM 1125 C CA . PRO A 1 142 ? -4.964 8.563 6.754 1.00 96.62 142 PRO A CA 1
ATOM 1126 C C . PRO A 1 142 ? -4.113 7.746 7.734 1.00 96.62 142 PRO A C 1
ATOM 1128 O O . PRO A 1 142 ? -3.433 6.821 7.296 1.00 96.62 142 PRO A O 1
ATOM 1131 N N . ASP A 1 143 ? -4.113 8.055 9.031 1.00 96.38 143 ASP A N 1
ATOM 1132 C CA . ASP A 1 143 ? -3.413 7.266 10.053 1.00 96.38 143 ASP A CA 1
ATOM 1133 C C . ASP A 1 143 ? -4.153 5.965 10.408 1.00 96.38 143 ASP A C 1
ATOM 1135 O O . ASP A 1 143 ? -3.564 5.111 11.056 1.00 96.38 143 ASP A O 1
ATOM 1139 N N . GLN A 1 144 ? -5.398 5.775 9.966 1.00 95.56 144 GLN A N 1
ATOM 1140 C CA . GLN A 1 144 ? -6.188 4.555 10.181 1.00 95.56 144 GLN A CA 1
ATOM 1141 C C . GLN A 1 144 ? -6.153 3.580 8.993 1.00 95.56 144 GLN A C 1
ATOM 1143 O O . GLN A 1 144 ? -6.811 2.541 9.032 1.00 95.56 144 GLN A O 1
ATOM 1148 N N . ARG A 1 145 ? -5.411 3.906 7.929 1.00 96.75 145 ARG A N 1
ATOM 1149 C CA . ARG A 1 145 ? -5.306 3.093 6.706 1.00 96.75 145 ARG A CA 1
ATOM 1150 C C . ARG A 1 145 ? -3.984 2.334 6.659 1.00 96.75 145 ARG A C 1
ATOM 1152 O O . ARG A 1 145 ? -2.976 2.779 7.210 1.00 96.75 145 ARG A O 1
ATOM 1159 N N . TRP A 1 146 ? -3.977 1.227 5.930 1.00 97.88 146 TRP A N 1
ATOM 1160 C CA . TRP A 1 146 ? -2.764 0.515 5.548 1.00 97.88 146 TRP A CA 1
ATOM 1161 C C . TRP A 1 146 ? -2.194 1.075 4.244 1.00 97.88 146 TRP A C 1
ATOM 1163 O O . TRP A 1 146 ? -2.938 1.339 3.301 1.00 97.88 146 TRP A O 1
ATOM 1173 N N . TYR A 1 147 ? -0.868 1.187 4.150 1.00 98.00 147 TYR A N 1
ATOM 1174 C CA . TYR A 1 147 ? -0.179 1.542 2.905 1.00 98.00 147 TYR A CA 1
ATOM 1175 C C . TYR A 1 147 ? 0.890 0.513 2.585 1.00 98.00 147 TYR A C 1
ATOM 1177 O O . TYR A 1 147 ? 1.630 0.087 3.474 1.00 98.00 147 TYR A O 1
ATOM 1185 N N . ALA A 1 148 ? 1.017 0.149 1.314 1.00 97.44 148 ALA A N 1
ATOM 1186 C CA . ALA A 1 148 ? 2.026 -0.800 0.891 1.00 97.44 148 ALA A CA 1
ATOM 1187 C C . ALA A 1 148 ? 2.594 -0.512 -0.500 1.00 97.44 148 ALA A C 1
ATOM 1189 O O . ALA A 1 148 ? 1.881 -0.187 -1.448 1.00 97.44 148 ALA A O 1
ATOM 1190 N N . CYS A 1 149 ? 3.906 -0.697 -0.622 1.00 95.25 149 CYS A N 1
ATOM 1191 C CA . CYS A 1 149 ? 4.583 -0.858 -1.897 1.00 95.25 149 CYS A CA 1
ATOM 1192 C C . CYS A 1 149 ? 4.727 -2.363 -2.175 1.00 95.25 149 CYS A C 1
ATOM 1194 O O . CYS A 1 149 ? 5.304 -3.091 -1.369 1.00 95.25 149 CYS A O 1
ATOM 1196 N N . CYS A 1 150 ? 4.140 -2.837 -3.274 1.00 89.19 150 CYS A N 1
ATOM 1197 C CA . CYS A 1 150 ? 3.648 -4.215 -3.394 1.00 89.19 150 CYS A CA 1
ATOM 1198 C C . CYS A 1 150 ? 4.629 -5.234 -3.966 1.00 89.19 150 CYS A C 1
ATOM 1200 O O . CYS A 1 150 ? 4.250 -6.393 -4.133 1.00 89.19 150 CYS A O 1
ATOM 1202 N N . GLY A 1 151 ? 5.864 -4.853 -4.280 1.00 72.62 151 GLY A N 1
ATOM 1203 C CA . GLY A 1 151 ? 6.794 -5.835 -4.816 1.00 72.62 151 GLY A CA 1
ATOM 1204 C C . GLY A 1 151 ? 8.010 -5.281 -5.532 1.00 72.62 151 GLY A C 1
ATOM 1205 O O . GLY A 1 151 ? 8.032 -4.163 -6.052 1.00 72.62 151 GLY A O 1
ATOM 1206 N N . SER A 1 152 ? 8.995 -6.166 -5.624 1.00 66.94 152 SER A N 1
ATOM 1207 C CA . SER A 1 152 ? 10.029 -6.158 -6.644 1.00 66.94 152 SER A CA 1
ATOM 1208 C C . SER A 1 152 ? 10.064 -7.554 -7.258 1.00 66.94 152 SER A C 1
ATOM 1210 O O . SER A 1 152 ? 10.355 -8.538 -6.583 1.00 66.94 152 SER A O 1
ATOM 1212 N N . ALA A 1 153 ? 9.737 -7.655 -8.545 1.00 63.16 153 ALA A N 1
ATOM 1213 C CA . ALA A 1 153 ? 9.845 -8.899 -9.312 1.00 63.16 153 ALA A CA 1
ATOM 1214 C C . ALA A 1 153 ? 11.121 -8.919 -10.173 1.00 63.16 153 ALA A C 1
ATOM 1216 O O . ALA A 1 153 ? 11.173 -9.579 -11.212 1.00 63.16 153 ALA A O 1
ATOM 1217 N N . ARG A 1 154 ? 12.146 -8.155 -9.775 1.00 61.59 154 ARG A N 1
ATOM 1218 C CA . ARG A 1 154 ? 13.343 -7.922 -10.582 1.00 61.59 154 ARG A CA 1
ATOM 1219 C C . ARG A 1 154 ? 14.274 -9.135 -10.570 1.00 61.59 154 ARG A C 1
ATOM 1221 O O . ARG A 1 154 ? 15.189 -9.211 -9.763 1.00 61.59 154 ARG A O 1
ATOM 1228 N N . LYS A 1 155 ? 14.071 -10.073 -11.492 1.00 55.47 155 LYS A N 1
ATOM 1229 C CA . LYS A 1 155 ? 15.020 -11.164 -11.740 1.00 55.47 155 LYS A CA 1
ATOM 1230 C C . LYS A 1 155 ? 15.723 -10.936 -13.076 1.00 55.47 155 LYS A C 1
ATOM 1232 O O . LYS A 1 155 ? 15.056 -11.014 -14.103 1.00 55.47 155 LYS A O 1
ATOM 1237 N N . SER A 1 156 ? 17.045 -10.761 -13.058 1.00 56.19 156 SER A N 1
ATOM 1238 C CA . SER A 1 156 ? 17.851 -11.183 -14.207 1.00 56.19 156 SER A CA 1
ATOM 1239 C C . SER A 1 156 ? 17.731 -12.707 -14.264 1.00 56.19 156 SER A C 1
ATOM 1241 O O . SER A 1 156 ? 18.076 -13.386 -13.297 1.00 56.19 156 SER A O 1
ATOM 1243 N N . ARG A 1 157 ? 17.093 -13.246 -15.307 1.00 53.22 157 ARG A N 1
ATOM 1244 C CA . ARG A 1 157 ? 16.855 -14.699 -15.458 1.00 53.22 157 ARG A CA 1
ATOM 1245 C C . ARG A 1 157 ? 17.615 -15.316 -16.627 1.00 53.22 157 ARG A C 1
ATOM 1247 O O . ARG A 1 157 ? 17.455 -16.508 -16.861 1.00 53.22 157 ARG A O 1
ATOM 1254 N N . LEU A 1 158 ? 18.361 -14.518 -17.385 1.00 58.47 158 LEU A N 1
ATOM 1255 C CA . LEU A 1 158 ? 18.994 -14.961 -18.619 1.00 58.47 158 LEU A CA 1
ATOM 1256 C C . LEU A 1 158 ? 20.504 -14.955 -18.429 1.00 58.47 158 LEU A C 1
ATOM 1258 O O . LEU A 1 158 ? 21.121 -13.897 -18.346 1.00 58.47 158 LEU A O 1
ATOM 1262 N N . ASP A 1 159 ? 21.067 -16.154 -18.327 1.00 60.03 159 ASP A N 1
ATOM 1263 C CA . ASP A 1 159 ? 22.511 -16.349 -18.355 1.00 60.03 159 ASP A CA 1
ATOM 1264 C C . ASP A 1 159 ? 23.054 -15.967 -19.744 1.00 60.03 159 ASP A C 1
ATOM 1266 O O . ASP A 1 159 ? 22.407 -16.232 -20.761 1.00 60.03 159 ASP A O 1
ATOM 1270 N N . GLY A 1 160 ? 24.202 -15.290 -19.787 1.00 68.62 160 GLY A N 1
ATOM 1271 C CA . GLY A 1 160 ? 24.805 -14.782 -21.026 1.00 68.62 160 GLY A CA 1
ATOM 1272 C C . GLY A 1 160 ? 24.164 -13.524 -21.638 1.00 68.62 160 GLY A C 1
ATOM 1273 O O . GLY A 1 160 ? 24.550 -13.141 -22.741 1.00 68.62 160 GLY A O 1
ATOM 1274 N N . TYR A 1 161 ? 23.219 -12.865 -20.954 1.00 63.03 161 TYR A N 1
ATOM 1275 C CA . TYR A 1 161 ? 22.648 -11.583 -21.386 1.00 63.03 161 TYR A CA 1
ATOM 1276 C C . TYR A 1 161 ? 22.871 -10.485 -20.344 1.00 63.03 161 TYR A C 1
ATOM 1278 O O . TYR A 1 161 ? 22.547 -10.649 -19.165 1.00 63.03 161 TYR A O 1
ATOM 1286 N N . ASP A 1 162 ? 23.350 -9.328 -20.801 1.00 64.62 162 ASP A N 1
ATOM 1287 C CA . ASP A 1 162 ? 23.385 -8.120 -19.983 1.00 64.62 162 ASP A CA 1
ATOM 1288 C C . ASP A 1 162 ? 21.953 -7.647 -19.714 1.00 64.62 162 ASP A C 1
ATOM 1290 O O . ASP A 1 162 ? 21.231 -7.199 -20.608 1.00 64.62 162 ASP A O 1
ATOM 1294 N N . ASP A 1 163 ? 21.533 -7.739 -18.455 1.00 61.94 163 ASP A N 1
ATOM 1295 C CA . ASP A 1 163 ? 20.323 -7.086 -17.971 1.00 61.94 163 ASP A CA 1
ATOM 1296 C C . ASP A 1 163 ? 20.727 -5.789 -17.270 1.00 61.94 163 ASP A C 1
ATOM 1298 O O . ASP A 1 163 ? 21.631 -5.748 -16.433 1.00 61.94 163 ASP A O 1
ATOM 1302 N N . TYR A 1 164 ? 19.976 -4.723 -17.530 1.00 64.94 164 TYR A N 1
ATOM 1303 C CA . TYR A 1 164 ? 20.071 -3.477 -16.785 1.00 64.94 164 TYR A CA 1
ATOM 1304 C C . TYR A 1 164 ? 19.900 -3.671 -15.266 1.00 64.94 164 TYR A C 1
ATOM 1306 O O . TYR A 1 164 ? 20.268 -2.793 -14.489 1.00 64.94 164 TYR A O 1
ATOM 1314 N N . ALA A 1 165 ? 19.360 -4.812 -14.814 1.00 65.25 165 ALA A N 1
ATOM 1315 C CA . ALA A 1 165 ? 19.448 -5.300 -13.437 1.00 65.25 165 ALA A CA 1
ATOM 1316 C C . ALA A 1 165 ? 20.831 -5.175 -12.792 1.00 65.25 165 ALA A C 1
ATOM 1318 O O . ALA A 1 165 ? 20.901 -4.780 -11.630 1.00 65.25 165 ALA A O 1
ATOM 1319 N N . GLN A 1 166 ? 21.898 -5.437 -13.545 1.00 68.88 166 GLN A N 1
ATOM 1320 C CA . GLN A 1 166 ? 23.270 -5.486 -13.040 1.00 68.88 166 GLN A CA 1
ATOM 1321 C C . GLN A 1 166 ? 23.822 -4.104 -12.639 1.00 68.88 166 GLN A C 1
ATOM 1323 O O . GLN A 1 166 ? 24.717 -4.013 -11.808 1.00 68.88 166 GLN A O 1
ATOM 1328 N N . ASN A 1 167 ? 23.237 -3.013 -13.147 1.00 69.94 167 ASN A N 1
ATOM 1329 C CA . ASN A 1 167 ? 23.679 -1.639 -12.867 1.00 69.94 167 ASN A CA 1
ATOM 1330 C C . ASN A 1 167 ? 23.107 -1.044 -11.563 1.00 69.94 167 ASN A C 1
ATOM 1332 O O . ASN A 1 167 ? 23.126 0.171 -11.370 1.00 69.94 167 ASN A O 1
ATOM 1336 N N . TYR A 1 168 ? 22.508 -1.862 -10.696 1.00 71.19 168 TYR A N 1
ATOM 1337 C CA . TYR A 1 168 ? 21.751 -1.392 -9.537 1.00 71.19 168 TYR A CA 1
ATOM 1338 C C . TYR A 1 168 ? 22.028 -2.205 -8.286 1.00 71.19 168 TYR A C 1
ATOM 1340 O O . TYR A 1 168 ? 22.301 -3.398 -8.348 1.00 71.19 168 TYR A O 1
ATOM 1348 N N . ALA A 1 169 ? 21.823 -1.556 -7.140 1.00 75.94 169 ALA A N 1
ATOM 1349 C CA . ALA A 1 169 ? 21.793 -2.226 -5.852 1.00 75.94 169 ALA A CA 1
ATOM 1350 C C . ALA A 1 169 ? 20.747 -3.365 -5.821 1.00 75.94 169 ALA A C 1
ATOM 1352 O O . ALA A 1 169 ? 19.691 -3.254 -6.465 1.00 75.94 169 ALA A O 1
ATOM 1353 N N . PRO A 1 170 ? 21.018 -4.437 -5.056 1.00 78.06 170 PRO A N 1
ATOM 1354 C CA . PRO A 1 170 ? 20.091 -5.547 -4.889 1.00 78.06 170 PRO A CA 1
ATOM 1355 C C . PRO A 1 170 ? 18.780 -5.086 -4.242 1.00 78.06 170 PRO A C 1
ATOM 1357 O O . PRO A 1 170 ? 18.737 -4.122 -3.476 1.00 78.06 170 PRO A O 1
ATOM 1360 N N . VAL A 1 171 ? 17.701 -5.799 -4.559 1.00 79.56 171 VAL A N 1
ATOM 1361 C CA . VAL A 1 171 ? 16.351 -5.543 -4.045 1.00 79.56 171 VAL A CA 1
ATOM 1362 C C . VAL A 1 171 ? 15.731 -6.855 -3.579 1.00 79.56 171 VAL A C 1
ATOM 1364 O O . VAL A 1 171 ? 15.898 -7.878 -4.239 1.00 79.56 171 VAL A O 1
ATOM 1367 N N . GLU A 1 172 ? 15.011 -6.821 -2.456 1.00 83.06 172 GLU A N 1
ATOM 1368 C CA . GLU A 1 172 ? 14.261 -7.980 -1.955 1.00 83.06 172 GLU A CA 1
ATOM 1369 C C . GLU A 1 172 ? 13.230 -8.427 -2.996 1.00 83.06 172 GLU A C 1
ATOM 1371 O O . GLU A 1 172 ? 12.440 -7.610 -3.473 1.00 83.06 172 GLU A O 1
ATOM 1376 N N . LEU A 1 173 ? 13.226 -9.716 -3.341 1.00 85.62 173 LEU A N 1
ATOM 1377 C CA . LEU A 1 173 ? 12.212 -10.299 -4.212 1.00 85.62 173 LEU A CA 1
ATOM 1378 C C . LEU A 1 173 ? 11.047 -10.804 -3.385 1.00 85.62 173 LEU A C 1
ATOM 1380 O O . LEU A 1 173 ? 11.232 -11.484 -2.380 1.00 85.62 173 LEU A O 1
ATOM 1384 N N . GLY A 1 174 ? 9.839 -10.485 -3.828 1.00 89.00 174 GLY A N 1
ATOM 1385 C CA . GLY A 1 174 ? 8.659 -10.823 -3.057 1.00 89.00 174 GLY A CA 1
ATOM 1386 C C . GLY A 1 174 ? 7.452 -9.971 -3.390 1.00 89.00 174 GLY A C 1
ATOM 1387 O O . GLY A 1 174 ? 7.444 -9.193 -4.350 1.00 89.00 174 GLY A O 1
ATOM 1388 N N . PHE A 1 175 ? 6.432 -10.129 -2.561 1.00 92.19 175 PHE A N 1
ATOM 1389 C CA . PHE A 1 175 ? 5.160 -9.432 -2.668 1.00 92.19 175 PHE A CA 1
ATOM 1390 C C . PHE A 1 175 ? 4.562 -9.178 -1.283 1.00 92.19 175 PHE A C 1
ATOM 1392 O O . PHE A 1 175 ? 5.014 -9.718 -0.272 1.00 92.19 175 PHE A O 1
ATOM 1399 N N . VAL A 1 176 ? 3.537 -8.331 -1.235 1.00 95.19 176 VAL A N 1
ATOM 1400 C CA . VAL A 1 176 ? 2.769 -8.082 -0.011 1.00 95.19 176 VAL A CA 1
ATOM 1401 C C . VAL A 1 176 ? 1.620 -9.078 0.072 1.00 95.19 176 VAL A C 1
ATOM 1403 O O . VAL A 1 176 ? 0.851 -9.228 -0.878 1.00 95.19 176 VAL A O 1
ATOM 1406 N N . LYS A 1 177 ? 1.496 -9.747 1.217 1.00 94.81 177 LYS A N 1
ATOM 1407 C CA . LYS A 1 177 ? 0.368 -10.615 1.545 1.00 94.81 177 LYS A CA 1
ATOM 1408 C C . LYS A 1 177 ? -0.564 -9.876 2.502 1.00 94.81 177 LYS A C 1
ATOM 1410 O O . LYS A 1 177 ? -0.148 -9.435 3.569 1.00 94.81 177 LYS A O 1
ATOM 1415 N N . ILE A 1 178 ? -1.822 -9.735 2.093 1.00 95.38 178 ILE A N 1
ATOM 1416 C CA . ILE A 1 178 ? -2.893 -9.146 2.902 1.00 95.38 178 ILE A CA 1
ATOM 1417 C C . ILE A 1 178 ? -3.600 -10.290 3.633 1.00 95.38 178 ILE A C 1
ATOM 1419 O O . ILE A 1 178 ? -4.049 -11.242 2.994 1.00 95.38 178 ILE A O 1
ATOM 1423 N N . ILE A 1 179 ? -3.681 -10.204 4.960 1.00 94.88 179 ILE A N 1
ATOM 1424 C CA . ILE A 1 179 ? -4.350 -11.181 5.821 1.00 94.88 179 ILE A CA 1
ATOM 1425 C C . ILE A 1 179 ? -5.650 -10.564 6.327 1.00 94.88 179 ILE A C 1
ATOM 1427 O O . ILE A 1 179 ? -5.644 -9.527 6.993 1.00 94.88 179 ILE A O 1
ATOM 1431 N N . VAL A 1 180 ? -6.755 -11.230 6.009 1.00 90.94 180 VAL A N 1
ATOM 1432 C CA . VAL A 1 180 ? -8.107 -10.835 6.400 1.00 90.94 180 VAL A CA 1
ATOM 1433 C C . VAL A 1 180 ? -8.712 -11.974 7.206 1.00 90.94 180 VAL A C 1
ATOM 1435 O O . VAL A 1 180 ? -8.687 -13.115 6.746 1.00 90.94 180 VAL A O 1
ATOM 1438 N N . ASP A 1 181 ? -9.257 -11.661 8.376 1.00 89.19 181 ASP A N 1
ATOM 1439 C CA . ASP A 1 181 ? -9.967 -12.611 9.232 1.00 89.19 181 ASP A CA 1
ATOM 1440 C C . ASP A 1 181 ? -11.280 -11.990 9.707 1.00 89.19 181 ASP A C 1
ATOM 1442 O O . ASP A 1 181 ? -11.333 -10.803 10.011 1.00 89.19 181 ASP A O 1
ATOM 1446 N N . ASN A 1 182 ? -12.355 -12.778 9.712 1.00 85.56 182 ASN A N 1
ATOM 1447 C CA . ASN A 1 182 ? -13.700 -12.349 10.117 1.00 85.56 182 ASN A CA 1
ATOM 1448 C C . ASN A 1 182 ? -14.194 -11.019 9.509 1.00 85.56 182 ASN A C 1
ATOM 1450 O O . ASN A 1 182 ? -15.038 -10.339 10.082 1.00 85.56 182 ASN A O 1
ATOM 1454 N N . GLY A 1 183 ? -13.721 -10.670 8.310 1.00 82.44 183 GLY A N 1
ATOM 1455 C CA . GLY A 1 183 ? -14.111 -9.436 7.626 1.00 82.44 183 GLY A CA 1
ATOM 1456 C C . GLY A 1 183 ? -13.200 -8.233 7.896 1.00 82.44 183 GLY A C 1
ATOM 1457 O O . GLY A 1 183 ? -13.377 -7.191 7.269 1.00 82.44 183 GLY A O 1
ATOM 1458 N N . GLU A 1 184 ? -12.205 -8.379 8.769 1.00 86.56 184 GLU A N 1
ATOM 1459 C CA . GLU A 1 184 ? -11.291 -7.319 9.186 1.00 86.56 184 GLU A CA 1
ATOM 1460 C C . GLU A 1 184 ? -9.870 -7.547 8.665 1.00 86.56 184 GLU A C 1
ATOM 1462 O O . GLU A 1 184 ? -9.414 -8.677 8.474 1.00 86.56 184 GLU A O 1
ATOM 1467 N N . ILE A 1 185 ? -9.143 -6.452 8.436 1.00 92.69 185 ILE A N 1
ATOM 1468 C CA . ILE A 1 185 ? -7.733 -6.510 8.042 1.00 92.69 185 ILE A CA 1
ATOM 1469 C C . ILE A 1 185 ? -6.901 -6.751 9.299 1.00 92.69 185 ILE A C 1
ATOM 1471 O O . ILE A 1 185 ? -6.683 -5.831 10.087 1.00 92.69 185 ILE A O 1
ATOM 1475 N N . VAL A 1 186 ? -6.396 -7.973 9.456 1.00 92.50 186 VAL A N 1
ATOM 1476 C CA . VAL A 1 186 ? -5.559 -8.344 10.603 1.00 92.50 186 VAL A CA 1
ATOM 1477 C C . VAL A 1 186 ? -4.137 -7.842 10.411 1.00 92.50 186 VAL A C 1
ATOM 1479 O O . VAL A 1 186 ? -3.538 -7.294 11.334 1.00 92.50 186 VAL A O 1
ATOM 1482 N N . ASN A 1 187 ? -3.572 -8.047 9.216 1.00 94.69 187 ASN A N 1
ATOM 1483 C CA . ASN A 1 187 ? -2.184 -7.690 8.955 1.00 94.69 187 ASN A CA 1
ATOM 1484 C C . ASN A 1 187 ? -1.869 -7.578 7.460 1.00 94.69 187 ASN A C 1
ATOM 1486 O O . ASN A 1 187 ? -2.496 -8.227 6.619 1.00 94.69 187 ASN A O 1
ATOM 1490 N N . LEU A 1 188 ? -0.821 -6.819 7.149 1.00 96.56 188 LEU A N 1
ATOM 1491 C CA . LEU A 1 188 ? -0.088 -6.910 5.893 1.00 96.56 188 LEU A CA 1
ATOM 1492 C C . LEU A 1 188 ? 1.332 -7.383 6.201 1.00 96.56 188 LEU A C 1
ATOM 1494 O O . LEU A 1 188 ? 2.032 -6.778 7.012 1.00 96.56 188 LEU A O 1
ATOM 1498 N N . GLU A 1 189 ? 1.786 -8.420 5.505 1.00 95.56 189 GLU A N 1
ATOM 1499 C CA . GLU A 1 189 ? 3.122 -8.984 5.692 1.00 95.56 189 GLU A CA 1
ATOM 1500 C C . GLU A 1 189 ? 3.922 -9.043 4.390 1.00 95.56 189 GLU A C 1
ATOM 1502 O O . GLU A 1 189 ? 3.376 -9.097 3.283 1.00 95.56 189 GLU A O 1
ATOM 1507 N N . ARG A 1 190 ? 5.251 -9.014 4.530 1.00 93.00 190 ARG A N 1
ATOM 1508 C CA . ARG A 1 190 ? 6.173 -9.226 3.413 1.00 93.00 190 ARG A CA 1
ATOM 1509 C C . ARG A 1 190 ? 6.313 -10.725 3.186 1.00 93.00 190 ARG A C 1
ATOM 1511 O O . ARG A 1 190 ? 6.692 -11.443 4.106 1.00 93.00 190 ARG A O 1
ATOM 1518 N N . PHE A 1 191 ? 6.061 -11.177 1.965 1.00 90.81 191 PHE A N 1
ATOM 1519 C CA . PHE A 1 191 ? 6.409 -12.520 1.524 1.00 90.81 191 PHE A CA 1
ATOM 1520 C C . PHE A 1 191 ? 7.654 -12.430 0.646 1.00 90.81 191 PHE A C 1
ATOM 1522 O O . PHE A 1 191 ? 7.596 -11.835 -0.432 1.00 90.81 191 PHE A O 1
ATOM 1529 N N . LEU A 1 192 ? 8.767 -12.989 1.116 1.00 88.31 192 LEU A N 1
ATOM 1530 C CA . LEU A 1 192 ? 10.046 -12.988 0.407 1.00 88.31 192 LEU A CA 1
ATOM 1531 C C . LEU A 1 192 ? 10.254 -14.328 -0.313 1.00 88.31 192 LEU A C 1
ATOM 1533 O O . LEU A 1 192 ? 9.817 -15.365 0.185 1.00 88.31 192 LEU A O 1
ATOM 1537 N N . ILE A 1 193 ? 10.876 -14.282 -1.494 1.00 80.81 193 ILE A N 1
ATOM 1538 C CA . ILE A 1 193 ? 11.126 -15.434 -2.382 1.00 80.81 193 ILE A CA 1
ATOM 1539 C C . ILE A 1 193 ? 12.618 -15.732 -2.448 1.00 80.81 193 ILE A C 1
ATOM 1541 O O . ILE A 1 193 ? 13.381 -14.765 -2.670 1.00 80.81 193 ILE A O 1
#

Foldseek 3Di:
DQVVCAPVAAEFEDAPVQVVVCVVPNCRCPPVCVVSVYHYAYQKHKDFDDDPNHTQAIEIEGQDDDAQADPDPDPVVGLVSSQVVQLVVFCPPDQRGQEYEYEDRQAWHKDAQDFDWDWDDDPVDIDIDTQEADGDGDGDHSSNHMYTHFFHQDDPPDPPDDDPSVVDDDGFGFGWDFDDDPSDGPDIDTDTD

Sequence (193 aa):
MFKPIRGKIIAGLIGNHERKLSRFGNLVRDTICKELGAPYGTESCRIILENKGRPMFNIFAMHGARRFTSNAKDYEQREANKKAALKLYLQEQMGDAAIMLCGHAHWIGIVPPAQRLYFVDSPSTVKQEYLRGKTDIGYIQPDQRWYACCGSARKSRLDGYDDYAQNYAPVELGFVKIIVDNGEIVNLERFLI

pLDDT: mean 88.44, std 10.06, range [53.22, 98.06]

Radius of gyration: 19.28 Å; chains: 1; bounding box: 48×35×64 Å